Protein 1HXR (pdb70)

CATH classification: 2.170.150.10

Solvent-accessible surface area: 10930 Å² total; per-residue (Å²): 191,48,66,41,124,81,20,83,1,56,64,4,0,16,2,86,131,67,40,11,81,0,0,66,66,40,40,0,76,72,18,70,104,119,10,102,0,27,44,40,112,53,83,110,111,28,62,90,11,88,87,0,0,48,0,58,41,93,95,64,16,90,56,25,12,46,31,91,81,72,76,40,30,48,51,0,4,0,28,58,32,27,29,2,8,0,0,32,6,23,36,117,72,155,64,28,5,16,0,0,20,120,14,9,38,31,144,119,53,49,30,113,87,24,16,2,127,85,5,0,32,2,88,135,66,29,9,30,0,0,37,68,50,53,5,96,70,16,198,106,112,11,92,1,18,34,45,25,139,60,109,70,4,58,84,91,36,84,119,46,29,61,89,13,85,91,0,0,50,0,61,80,52,178,55,18,78,33,28,12,65,10,82,76,44,72,46,22,65,17,0,0,0,45,69,46,83,26,0,0,0,0,30,10,24,77,123,66,79,100,20,15,18,0,0,21,114,12,6,43,44,80

Structure (mmCIF, N/CA/C/O backbone):
data_1HXR
#
_entry.id   1HXR
#
_cell.length_a   40.890
_cell.length_b   49.870
_cell.length_c   50.680
_cell.angle_alpha   90.00
_cell.angle_beta   93.93
_cell.angle_gamma   90.00
#
_symmetry.space_group_name_H-M   'P 1 21 1'
#
loop_
_entity.id
_entity.type
_entity.pdbx_description
1 polymer 'GUANINE NUCLEOTIDE EXCHANGE FACTOR MSS4'
2 non-polymer 'ZINC ION'
3 water water
#
loop_
_atom_site.group_PDB
_atom_site.id
_atom_site.type_symbol
_atom_site.label_atom_id
_atom_site.label_alt_id
_atom_site.label_comp_id
_atom_site.label_asym_id
_atom_site.label_entity_id
_atom_site.label_seq_id
_atom_site.pdbx_PDB_ins_code
_atom_site.Cartn_x
_atom_site.Cartn_y
_atom_site.Cartn_z
_atom_site.occupancy
_atom_site.B_iso_or_equiv
_atom_site.auth_seq_id
_atom_site.auth_comp_id
_atom_site.auth_asym_id
_atom_site.auth_atom_id
_atom_site.pdbx_PDB_model_num
ATOM 1 N N . GLU A 1 1 ? 53.578 14.418 30.579 1.00 34.78 9 GLU A N 1
ATOM 2 C CA . GLU A 1 1 ? 53.772 13.508 29.412 1.00 34.95 9 GLU A CA 1
ATOM 3 C C . GLU A 1 1 ? 52.876 13.924 28.239 1.00 33.37 9 GLU A C 1
ATOM 4 O O . GLU A 1 1 ? 53.123 13.538 27.090 1.00 32.54 9 GLU A O 1
ATOM 10 N N . LEU A 1 2 ? 51.859 14.738 28.540 1.00 30.19 10 LEU A N 1
ATOM 11 C CA . LEU A 1 2 ? 50.902 15.217 27.542 1.00 25.16 10 LEU A CA 1
ATOM 12 C C . LEU A 1 2 ? 51.045 16.698 27.168 1.00 22.58 10 LEU A C 1
ATOM 13 O O . LEU A 1 2 ? 50.738 17.090 26.043 1.00 20.16 10 LEU A O 1
ATOM 18 N N . VAL A 1 3 ? 51.442 17.529 28.125 1.00 20.64 11 VAL A N 1
ATOM 19 C CA . VAL A 1 3 ? 51.596 18.957 27.860 1.00 18.11 11 VAL A CA 1
ATOM 20 C C . VAL A 1 3 ? 53.065 19.320 27.659 1.00 18.51 11 VAL A C 1
ATOM 21 O O . VAL A 1 3 ? 53.920 18.904 28.434 1.00 21.38 11 VAL A O 1
ATOM 25 N N . SER A 1 4 ? 53.360 20.083 26.612 1.00 18.68 12 SER A N 1
ATOM 26 C CA . SER A 1 4 ? 54.737 20.478 26.333 1.00 20.66 12 SER A CA 1
ATOM 27 C C . SER A 1 4 ? 55.168 21.707 27.128 1.00 20.95 12 SER A C 1
ATOM 28 O O . SER A 1 4 ? 54.354 22.364 27.772 1.00 18.52 12 SER A O 1
ATOM 31 N N . ALA A 1 5 ? 56.459 22.017 27.055 1.00 23.62 13 ALA A N 1
ATOM 32 C CA . ALA A 1 5 ? 57.024 23.169 27.746 1.00 24.78 13 ALA A CA 1
ATOM 33 C C . ALA A 1 5 ? 56.323 24.438 27.279 1.00 25.55 13 ALA A C 1
ATOM 34 O O . ALA A 1 5 ? 56.218 25.415 28.022 1.00 25.17 13 ALA A O 1
ATOM 36 N N . GLU A 1 6 ? 55.880 24.421 26.025 1.00 26.93 14 GLU A N 1
ATOM 37 C CA . GLU A 1 6 ? 55.173 25.550 25.431 1.00 26.02 14 GLU A CA 1
ATOM 38 C C . GLU A 1 6 ? 53.670 25.452 25.708 1.00 25.39 14 GLU A C 1
ATOM 39 O O . GLU A 1 6 ? 52.900 26.319 25.297 1.00 26.93 14 GLU A O 1
ATOM 41 N N . GLY A 1 7 ? 53.259 24.387 26.392 1.00 23.44 15 GLY A N 1
ATOM 42 C CA . GLY A 1 7 ? 51.857 24.211 26.725 1.00 21.78 15 GLY A CA 1
ATOM 43 C C . GLY A 1 7 ? 50.980 23.604 25.645 1.00 20.48 15 GLY A C 1
ATOM 44 O O . GLY A 1 7 ? 49.756 23.711 25.718 1.00 20.95 15 GLY A O 1
ATOM 45 N N . ARG A 1 8 ? 51.594 22.960 24.656 1.00 18.79 16 ARG A N 1
ATOM 46 C CA . ARG A 1 8 ? 50.857 22.327 23.562 1.00 18.95 16 ARG A CA 1
ATOM 47 C C . ARG A 1 8 ? 50.682 20.833 23.823 1.00 17.22 16 ARG A C 1
ATOM 48 O O . ARG A 1 8 ? 51.274 20.275 24.748 1.00 15.70 16 ARG A O 1
ATOM 56 N N . ASN A 1 9 ? 49.890 20.178 22.980 1.00 15.84 17 ASN A N 1
ATOM 57 C CA . ASN A 1 9 ? 49.675 18.745 23.123 1.00 14.31 17 ASN A CA 1
ATOM 58 C C . ASN A 1 9 ? 50.864 18.006 22.515 1.00 15.41 17 ASN A C 1
ATOM 59 O O . ASN A 1 9 ? 51.180 18.179 21.339 1.00 16.81 17 ASN A O 1
ATOM 64 N N . ARG A 1 10 ? 51.586 17.269 23.353 1.00 15.74 18 ARG A N 1
ATOM 65 C CA . ARG A 1 10 ? 52.758 16.513 22.913 1.00 16.66 18 ARG A CA 1
ATOM 66 C C . ARG A 1 10 ? 52.378 15.295 22.069 1.00 16.39 18 ARG A C 1
ATOM 67 O O . ARG A 1 10 ? 53.151 14.849 21.218 1.00 18.02 18 ARG A O 1
ATOM 69 N N . LYS A 1 11 ? 51.176 14.776 22.295 1.00 14.72 19 LYS A N 1
ATOM 70 C CA . LYS A 1 11 ? 50.708 13.597 21.580 1.00 15.03 19 LYS A CA 1
ATOM 71 C C . LYS A 1 11 ? 49.476 13.899 20.738 1.00 13.91 19 LYS A C 1
ATOM 72 O O . LYS A 1 11 ? 48.851 14.954 20.885 1.00 11.67 19 LYS A O 1
ATOM 78 N N . ALA A 1 12 ? 49.171 12.992 19.812 1.00 14.97 20 ALA A N 1
ATOM 79 C CA . ALA A 1 12 ? 47.993 13.132 18.963 1.00 12.93 20 ALA A CA 1
ATOM 80 C C . ALA A 1 12 ? 46.778 12.853 19.836 1.00 11.35 20 ALA A C 1
ATOM 81 O O . ALA A 1 12 ? 46.875 12.128 20.829 1.00 12.49 20 ALA A O 1
ATOM 83 N N . VAL A 1 13 ? 45.662 13.492 19.510 1.00 8.88 21 VAL A N 1
ATOM 84 C CA . VAL A 1 13 ? 44.419 13.318 20.251 1.00 10.13 21 VAL A CA 1
ATOM 85 C C . VAL A 1 13 ? 43.473 12.490 19.389 1.00 9.72 21 VAL A C 1
ATOM 86 O O . VAL A 1 13 ? 43.290 12.772 18.204 1.00 10.90 21 VAL A O 1
ATOM 90 N N . LEU A 1 14 ? 42.913 11.442 19.976 1.00 10.26 22 LEU A N 1
ATOM 91 C CA . LEU A 1 14 ? 42.011 10.567 19.248 1.00 14.17 22 LEU A CA 1
ATOM 92 C C . LEU A 1 14 ? 40.793 10.110 20.036 1.00 13.96 22 LEU A C 1
ATOM 93 O O . LEU A 1 14 ? 40.742 10.215 21.265 1.00 14.44 22 LEU A O 1
ATOM 98 N N . CYS A 1 15 ? 39.781 9.661 19.302 1.00 10.92 23 CYS A N 1
ATOM 99 C CA . CYS A 1 15 ? 38.555 9.175 19.906 1.00 10.38 23 CYS A CA 1
ATOM 100 C C . CYS A 1 15 ? 38.868 7.890 20.667 1.00 11.02 23 CYS A C 1
ATOM 101 O O . CYS A 1 15 ? 39.525 6.987 20.139 1.00 10.36 23 CYS A O 1
ATOM 104 N N . GLN A 1 16 ? 38.434 7.818 21.922 1.00 13.12 24 GLN A N 1
ATOM 105 C CA . GLN A 1 16 ? 38.708 6.627 22.712 1.00 13.68 24 GLN A CA 1
ATOM 106 C C . GLN A 1 16 ? 37.847 5.431 22.349 1.00 12.94 24 GLN A C 1
ATOM 107 O O . GLN A 1 16 ? 38.215 4.294 22.634 1.00 11.71 24 GLN A O 1
ATOM 113 N N . ARG A 1 17 ? 36.763 5.683 21.620 1.00 13.85 25 ARG A N 1
ATOM 114 C CA . ARG A 1 17 ? 35.846 4.621 21.211 1.00 13.37 25 ARG A CA 1
ATOM 115 C C . ARG A 1 17 ? 36.229 3.941 19.904 1.00 13.46 25 ARG A C 1
ATOM 116 O O . ARG A 1 17 ? 36.099 2.726 19.783 1.00 15.70 25 ARG A O 1
ATOM 124 N N . CYS A 1 18 ? 36.698 4.717 18.929 1.00 12.15 26 CYS A N 1
ATOM 125 C CA . CYS A 1 18 ? 37.063 4.149 17.634 1.00 12.62 26 CYS A CA 1
ATOM 126 C C . CYS A 1 18 ? 38.470 4.486 17.146 1.00 12.13 26 CYS A C 1
ATOM 127 O O . CYS A 1 18 ? 38.909 3.947 16.132 1.00 12.43 26 CYS A O 1
ATOM 130 N N . GLY A 1 19 ? 39.163 5.394 17.834 1.00 11.92 27 GLY A N 1
ATOM 131 C CA . GLY A 1 19 ? 40.513 5.750 17.423 1.00 10.11 27 GLY A CA 1
ATOM 132 C C . GLY A 1 19 ? 40.626 6.847 16.374 1.00 11.38 27 GLY A C 1
ATOM 133 O O . GLY A 1 19 ? 41.710 7.088 15.850 1.00 11.72 27 GLY A O 1
ATOM 134 N N . SER A 1 20 ? 39.502 7.469 16.022 1.00 12.62 28 SER A N 1
ATOM 135 C CA . SER A 1 20 ? 39.483 8.562 15.043 1.00 13.43 28 SER A CA 1
ATOM 136 C C . SER A 1 20 ? 40.468 9.659 15.476 1.00 13.30 28 SER A C 1
ATOM 137 O O . SER A 1 20 ? 40.435 10.104 16.625 1.00 13.36 28 SER A O 1
ATOM 140 N N . ARG A 1 21 ? 41.311 10.110 14.547 1.00 11.65 29 ARG A N 1
ATOM 141 C CA . ARG A 1 21 ? 42.305 11.149 14.825 1.00 12.72 29 ARG A CA 1
ATOM 142 C C . ARG A 1 21 ? 41.657 12.526 14.907 1.00 13.18 29 ARG A C 1
ATOM 143 O O . ARG A 1 21 ? 41.267 13.098 13.893 1.00 14.30 29 ARG A O 1
ATOM 151 N N . VAL A 1 22 ? 41.572 13.068 16.120 1.00 12.54 30 VAL A N 1
ATOM 152 C CA . VAL A 1 22 ? 40.955 14.375 16.330 1.00 12.48 30 VAL A CA 1
ATOM 153 C C . VAL A 1 22 ? 41.919 15.546 16.155 1.00 12.96 30 VAL A C 1
ATOM 154 O O . VAL A 1 22 ? 41.582 16.535 15.501 1.00 13.15 30 VAL A O 1
ATOM 158 N N . LEU A 1 23 ? 43.123 15.418 16.707 1.00 12.60 31 LEU A N 1
ATOM 159 C CA . LEU A 1 23 ? 44.119 16.477 16.625 1.00 12.60 31 LEU A CA 1
ATOM 160 C C . LEU A 1 23 ? 45.518 15.913 16.468 1.00 14.10 31 LEU A C 1
ATOM 161 O O . LEU A 1 23 ? 45.848 14.866 17.026 1.00 13.49 31 LEU A O 1
ATOM 166 N N . GLN A 1 24 ? 46.340 16.618 15.702 1.00 14.23 32 GLN A N 1
ATOM 167 C CA . GLN A 1 24 ? 47.720 16.220 15.492 1.00 14.63 32 GLN A CA 1
ATOM 168 C C . GLN A 1 24 ? 48.520 16.839 16.636 1.00 14.82 32 GLN A C 1
ATOM 169 O O . GLN A 1 24 ? 48.075 17.800 17.260 1.00 14.39 32 GLN A O 1
ATOM 175 N N . PRO A 1 25 ? 49.681 16.256 16.970 1.00 13.95 33 PRO A N 1
ATOM 176 C CA . PRO A 1 25 ? 50.452 16.850 18.064 1.00 16.13 33 PRO A CA 1
ATOM 177 C C . PRO A 1 25 ? 50.896 18.289 17.790 1.00 16.89 33 PRO A C 1
ATOM 178 O O . PRO A 1 25 ? 51.098 18.686 16.639 1.00 17.29 33 PRO A O 1
ATOM 182 N N . GLY A 1 26 ? 50.933 19.089 18.853 1.00 17.28 34 GLY A N 1
ATOM 183 C CA . GLY A 1 26 ? 51.357 20.477 18.756 1.00 16.66 34 GLY A CA 1
ATOM 184 C C . GLY A 1 26 ? 50.388 21.451 18.117 1.00 15.87 34 GLY A C 1
ATOM 185 O O . GLY A 1 26 ? 50.764 22.583 17.821 1.00 17.80 34 GLY A O 1
ATOM 186 N N . THR A 1 27 ? 49.134 21.047 17.952 1.00 14.87 35 THR A N 1
ATOM 187 C CA . THR A 1 27 ? 48.136 21.913 17.329 1.00 16.22 35 THR A CA 1
ATOM 188 C C . THR A 1 27 ? 47.173 22.586 18.309 1.00 17.07 35 THR A C 1
ATOM 189 O O . THR A 1 27 ? 46.385 23.445 17.912 1.00 17.37 35 THR A O 1
ATOM 193 N N . ALA A 1 28 ? 47.240 22.203 19.583 1.00 15.89 36 ALA A N 1
ATOM 194 C CA . ALA A 1 28 ? 46.351 22.759 20.597 1.00 13.03 36 ALA A CA 1
ATOM 195 C C . ALA A 1 28 ? 47.102 23.231 21.839 1.00 13.08 36 ALA A C 1
ATOM 196 O O . ALA A 1 28 ? 48.278 22.933 22.011 1.00 13.48 36 ALA A O 1
ATOM 198 N N . LEU A 1 29 ? 46.404 23.971 22.694 1.00 14.31 37 LEU A N 1
ATOM 199 C CA . LEU A 1 29 ? 46.964 24.500 23.938 1.00 15.09 37 LEU A CA 1
ATOM 200 C C . LEU A 1 29 ? 46.224 23.914 25.137 1.00 16.51 37 LEU A C 1
ATOM 201 O O . LEU A 1 29 ? 45.006 23.741 25.091 1.00 17.41 37 LEU A O 1
ATOM 206 N N . PHE A 1 30 ? 46.953 23.605 26.208 1.00 17.95 38 PHE A N 1
ATOM 207 C CA . PHE A 1 30 ? 46.311 23.062 27.400 1.00 16.85 38 PHE A CA 1
ATOM 208 C C . PHE A 1 30 ? 45.518 24.172 28.084 1.00 16.23 38 PHE A C 1
ATOM 209 O O . PHE A 1 30 ? 45.976 25.313 28.155 1.00 18.06 38 PHE A O 1
ATOM 217 N N . SER A 1 31 ? 44.324 23.835 28.568 1.00 14.82 39 SER A N 1
ATOM 218 C CA . SER A 1 31 ? 43.443 24.791 29.232 1.00 12.51 39 SER A CA 1
ATOM 219 C C . SER A 1 31 ? 42.790 24.140 30.452 1.00 14.04 39 SER A C 1
ATOM 220 O O . SER A 1 31 ? 42.337 22.997 30.382 1.00 14.61 39 SER A O 1
ATOM 223 N N . ARG A 1 32 ? 42.721 24.878 31.561 1.00 14.92 40 ARG A N 1
ATOM 224 C CA . ARG A 1 32 ? 42.127 24.367 32.801 1.00 16.40 40 ARG A CA 1
ATOM 225 C C . ARG A 1 32 ? 40.729 24.932 33.088 1.00 15.56 40 ARG A C 1
ATOM 226 O O . ARG A 1 32 ? 40.212 24.802 34.201 1.00 13.61 40 ARG A O 1
ATOM 228 N N . ARG A 1 33 ? 40.093 25.495 32.061 1.00 14.90 41 ARG A N 1
ATOM 229 C CA . ARG A 1 33 ? 38.760 26.085 32.196 1.00 13.42 41 ARG A CA 1
ATOM 230 C C . ARG A 1 33 ? 37.681 25.068 32.564 1.00 13.75 41 ARG A C 1
ATOM 231 O O . ARG A 1 33 ? 37.676 23.948 32.063 1.00 14.60 41 ARG A O 1
ATOM 239 N N . GLN A 1 34 ? 36.783 25.456 33.464 1.00 13.53 42 GLN A N 1
ATOM 240 C CA . GLN A 1 34 ? 35.698 24.575 33.880 1.00 15.42 42 GLN A CA 1
ATOM 241 C C . GLN A 1 34 ? 34.572 24.562 32.857 1.00 15.38 42 GLN A C 1
ATOM 242 O O . GLN A 1 34 ? 33.986 25.609 32.559 1.00 15.28 42 GLN A O 1
ATOM 248 N N . LEU A 1 35 ? 34.225 23.368 32.380 1.00 16.13 43 LEU A N 1
ATOM 249 C CA . LEU A 1 35 ? 33.148 23.209 31.400 1.00 15.28 43 LEU A CA 1
ATOM 250 C C . LEU A 1 35 ? 32.342 21.952 31.694 1.00 13.39 43 LEU A C 1
ATOM 251 O O . LEU A 1 35 ? 32.909 20.887 31.937 1.00 13.88 43 LEU A O 1
ATOM 256 N N . PHE A 1 36 ? 31.020 22.080 31.711 1.00 13.30 44 PHE A N 1
ATOM 257 C CA . PHE A 1 36 ? 30.187 20.919 31.957 1.00 13.15 44 PHE A CA 1
ATOM 258 C C . PHE A 1 36 ? 29.915 20.172 30.653 1.00 15.04 44 PHE A C 1
ATOM 259 O O . PHE A 1 36 ? 29.468 20.765 29.664 1.00 15.73 44 PHE A O 1
ATOM 267 N N . LEU A 1 37 ? 30.195 18.873 30.648 1.00 13.09 45 LEU A N 1
ATOM 268 C CA . LEU A 1 37 ? 29.958 18.061 29.465 1.00 14.20 45 LEU A CA 1
ATOM 269 C C . LEU A 1 37 ? 29.045 16.879 29.773 1.00 13.91 45 LEU A C 1
ATOM 270 O O . LEU A 1 37 ? 29.353 16.056 30.643 1.00 13.62 45 LEU A O 1
ATOM 275 N N . PRO A 1 38 ? 27.883 16.809 29.102 1.00 12.68 46 PRO A N 1
ATOM 276 C CA . PRO A 1 38 ? 26.957 15.697 29.332 1.00 12.85 46 PRO A CA 1
ATOM 277 C C . PRO A 1 38 ? 27.725 14.388 29.150 1.00 12.81 46 PRO A C 1
ATOM 278 O O . PRO A 1 38 ? 28.724 14.344 28.426 1.00 12.15 46 PRO A O 1
ATOM 282 N N . SER A 1 39 ? 27.295 13.341 29.847 1.00 15.92 47 SER A N 1
ATOM 283 C CA . SER A 1 39 ? 27.969 12.051 29.762 1.00 15.87 47 SER A CA 1
ATOM 284 C C . SER A 1 39 ? 28.018 11.557 28.320 1.00 16.31 47 SER A C 1
ATOM 285 O O . SER A 1 39 ? 27.146 11.886 27.516 1.00 16.24 47 SER A O 1
ATOM 288 N N . MET A 1 40 ? 29.089 10.842 27.986 1.00 16.32 48 MET A N 1
ATOM 289 C CA . MET A 1 40 ? 29.291 10.299 26.643 1.00 17.13 48 MET A CA 1
ATOM 290 C C . MET A 1 40 ? 28.085 9.501 26.178 1.00 16.96 48 MET A C 1
ATOM 291 O O . MET A 1 40 ? 27.576 8.653 26.911 1.00 16.08 48 MET A O 1
ATOM 296 N N . ARG A 1 41 ? 27.654 9.753 24.946 1.00 18.79 49 ARG A N 1
ATOM 297 C CA . ARG A 1 41 ? 26.494 9.073 24.381 1.00 20.46 49 ARG A CA 1
ATOM 298 C C . ARG A 1 41 ? 26.516 9.154 22.861 1.00 22.69 49 ARG A C 1
ATOM 299 O O . ARG A 1 41 ? 27.406 9.774 22.277 1.00 21.26 49 ARG A O 1
ATOM 307 N N . LYS A 1 42 ? 25.576 8.459 22.225 1.00 28.25 50 LYS A N 1
ATOM 308 C CA . LYS A 1 42 ? 25.460 8.471 20.766 1.00 33.75 50 LYS A CA 1
ATOM 309 C C . LYS A 1 42 ? 24.997 9.875 20.376 1.00 35.87 50 LYS A C 1
ATOM 310 O O . LYS A 1 42 ? 24.461 10.603 21.215 1.00 36.25 50 LYS A O 1
ATOM 312 N N . LYS A 1 43 ? 25.178 10.258 19.116 1.00 40.05 51 LYS A N 1
ATOM 313 C CA . LYS A 1 43 ? 24.781 11.602 18.714 1.00 43.07 51 LYS A CA 1
ATOM 314 C C . LYS A 1 43 ? 23.335 11.965 19.084 1.00 45.22 51 LYS A C 1
ATOM 315 O O . LYS A 1 43 ? 23.126 12.751 20.010 1.00 47.57 51 LYS A O 1
ATOM 321 N N . PRO A 1 44 ? 22.324 11.343 18.443 1.00 45.83 52 PRO A N 1
ATOM 322 C CA . PRO A 1 44 ? 20.968 11.741 18.852 1.00 46.00 52 PRO A CA 1
ATOM 323 C C . PRO A 1 44 ? 20.664 11.290 20.279 1.00 46.74 52 PRO A C 1
ATOM 324 O O . PRO A 1 44 ? 20.803 10.110 20.612 1.00 47.82 52 PRO A O 1
ATOM 328 N N . ASP A 1 53 ? 22.818 14.493 33.093 1.00 24.46 61 ASP A N 1
ATOM 329 C CA . ASP A 1 53 ? 23.960 13.696 33.521 1.00 25.24 61 ASP A CA 1
ATOM 330 C C . ASP A 1 53 ? 25.226 14.104 32.773 1.00 24.69 61 ASP A C 1
ATOM 331 O O . ASP A 1 53 ? 25.230 14.200 31.540 1.00 25.01 61 ASP A O 1
ATOM 333 N N . GLY A 1 54 ? 26.298 14.341 33.524 1.00 24.37 62 GLY A N 1
ATOM 334 C CA . GLY A 1 54 ? 27.553 14.739 32.916 1.00 23.89 62 GLY A CA 1
ATOM 335 C C . GLY A 1 54 ? 28.643 15.055 33.921 1.00 23.23 62 GLY A C 1
ATOM 336 O O . GLY A 1 54 ? 28.548 14.702 35.101 1.00 23.84 62 GLY A O 1
ATOM 337 N N . ASP A 1 55 ? 29.659 15.777 33.465 1.00 21.17 63 ASP A N 1
ATOM 338 C CA . ASP A 1 55 ? 30.783 16.114 34.320 1.00 20.82 63 ASP A CA 1
ATOM 339 C C . ASP A 1 55 ? 31.300 17.521 34.094 1.00 19.33 63 ASP A C 1
ATOM 340 O O . ASP A 1 55 ? 31.199 18.055 32.994 1.00 18.94 63 ASP A O 1
ATOM 345 N N . VAL A 1 56 ? 31.788 18.146 35.162 1.00 18.74 64 VAL A N 1
ATOM 346 C CA . VAL A 1 56 ? 32.382 19.474 35.042 1.00 16.91 64 VAL A CA 1
ATOM 347 C C . VAL A 1 56 ? 33.860 19.157 34.904 1.00 17.05 64 VAL A C 1
ATOM 348 O O . VAL A 1 56 ? 34.489 18.656 35.842 1.00 17.69 64 VAL A O 1
ATOM 352 N N . LEU A 1 57 ? 34.390 19.325 33.699 1.00 14.88 65 LEU A N 1
ATOM 353 C CA . LEU A 1 57 ? 35.794 19.022 33.448 1.00 14.03 65 LEU A CA 1
ATOM 354 C C . LEU A 1 57 ? 36.683 20.260 33.448 1.00 13.49 65 LEU A C 1
ATOM 355 O O . LEU A 1 57 ? 36.243 21.358 33.100 1.00 15.13 65 LEU A O 1
ATOM 360 N N . GLU A 1 58 ? 37.930 20.072 33.868 1.00 14.49 66 GLU A N 1
ATOM 361 C CA . GLU A 1 58 ? 38.886 21.166 33.984 1.00 15.87 66 GLU A CA 1
ATOM 362 C C . GLU A 1 58 ? 40.221 20.916 33.319 1.00 14.77 66 GLU A C 1
ATOM 363 O O . GLU A 1 58 ? 41.245 21.428 33.767 1.00 13.12 66 GLU A O 1
ATOM 369 N N . GLU A 1 59 ? 40.220 20.091 32.281 1.00 13.81 67 GLU A N 1
ATOM 370 C CA . GLU A 1 59 ? 41.429 19.790 31.529 1.00 14.26 67 GLU A CA 1
ATOM 371 C C . GLU A 1 59 ? 40.990 19.650 30.085 1.00 13.40 67 GLU A C 1
ATOM 372 O O . GLU A 1 59 ? 40.247 18.724 29.744 1.00 11.15 67 GLU A O 1
ATOM 378 N N . HIS A 1 60 ? 41.439 20.587 29.252 1.00 13.59 68 HIS A N 1
ATOM 379 C CA . HIS A 1 60 ? 41.060 20.614 27.844 1.00 12.72 68 HIS A CA 1
ATOM 380 C C . HIS A 1 60 ? 42.174 21.028 26.896 1.00 12.35 68 HIS A C 1
ATOM 381 O O . HIS A 1 60 ? 43.205 21.565 27.300 1.00 12.62 68 HIS A O 1
ATOM 388 N N . TRP A 1 61 ? 41.949 20.731 25.621 1.00 10.41 69 TRP A N 1
ATOM 389 C CA . TRP A 1 61 ? 42.849 21.119 24.546 1.00 10.68 69 TRP A CA 1
ATOM 390 C C . TRP A 1 61 ? 42.089 22.260 23.884 1.00 10.17 69 TRP A C 1
ATOM 391 O O . TRP A 1 61 ? 40.907 22.118 23.558 1.00 9.96 69 TRP A O 1
ATOM 402 N N . LEU A 1 62 ? 42.710 23.433 23.877 1.00 10.67 70 LEU A N 1
ATOM 403 C CA . LEU A 1 62 ? 42.117 24.630 23.293 1.00 12.52 70 LEU A CA 1
ATOM 404 C C . LEU A 1 62 ? 42.561 24.733 21.839 1.00 13.13 70 LEU A C 1
ATOM 405 O O . LEU A 1 62 ? 43.758 24.807 21.549 1.00 13.05 70 LEU A O 1
ATOM 410 N N . VAL A 1 63 ? 41.584 24.760 20.938 1.00 13.57 71 VAL A N 1
ATOM 411 C CA . VAL A 1 63 ? 41.832 24.848 19.501 1.00 15.87 71 VAL A CA 1
ATOM 412 C C . VAL A 1 63 ? 41.307 26.190 18.986 1.00 14.51 71 VAL A C 1
ATOM 413 O O . VAL A 1 63 ? 40.206 26.606 19.341 1.00 15.77 71 VAL A O 1
ATOM 417 N N . ASN A 1 64 ? 42.085 26.839 18.125 1.00 15.89 72 ASN A N 1
ATOM 418 C CA . ASN A 1 64 ? 41.736 28.151 17.577 1.00 18.89 72 ASN A CA 1
ATOM 419 C C . ASN A 1 64 ? 40.688 28.168 16.464 1.00 19.11 72 ASN A C 1
ATOM 420 O O . ASN A 1 64 ? 39.898 29.108 16.368 1.00 18.77 72 ASN A O 1
ATOM 422 N N . ASP A 1 65 ? 40.714 27.159 15.599 1.00 19.20 73 ASP A N 1
ATOM 423 C CA . ASP A 1 65 ? 39.772 27.078 14.485 1.00 20.10 73 ASP A CA 1
ATOM 424 C C . ASP A 1 65 ? 39.387 25.630 14.232 1.00 21.44 73 ASP A C 1
ATOM 425 O O . ASP A 1 65 ? 40.206 24.728 14.434 1.00 21.42 73 ASP A O 1
ATOM 427 N N . MET A 1 66 ? 38.166 25.403 13.752 1.00 21.77 74 MET A N 1
ATOM 428 C CA . MET A 1 66 ? 37.736 24.035 13.491 1.00 24.02 74 MET A CA 1
ATOM 429 C C . MET A 1 66 ? 38.496 23.390 12.342 1.00 22.17 74 MET A C 1
ATOM 430 O O . MET A 1 66 ? 38.537 22.166 12.235 1.00 20.64 74 MET A O 1
ATOM 435 N N . PHE A 1 67 ? 39.154 24.220 11.532 1.00 22.36 75 PHE A N 1
ATOM 436 C CA . PHE A 1 67 ? 39.955 23.754 10.398 1.00 21.96 75 PHE A CA 1
ATOM 437 C C . PHE A 1 67 ? 41.214 23.050 10.909 1.00 20.54 75 PHE A C 1
ATOM 438 O O . PHE A 1 67 ? 41.812 22.236 10.211 1.00 23.48 75 PHE A O 1
ATOM 440 N N . ILE A 1 68 ? 41.633 23.397 12.121 1.00 18.95 76 ILE A N 1
ATOM 441 C CA . ILE A 1 68 ? 42.809 22.788 12.726 1.00 17.75 76 ILE A CA 1
ATOM 442 C C . ILE A 1 68 ? 42.539 21.318 13.069 1.00 15.17 76 ILE A C 1
ATOM 443 O O . ILE A 1 68 ? 43.451 20.492 13.059 1.00 17.96 76 ILE A O 1
ATOM 448 N N . PHE A 1 69 ? 41.278 20.989 13.329 1.00 14.08 77 PHE A N 1
ATOM 449 C CA . PHE A 1 69 ? 40.909 19.614 13.648 1.00 14.95 77 PHE A CA 1
ATOM 450 C C . PHE A 1 69 ? 41.187 18.676 12.487 1.00 16.43 77 PHE A C 1
ATOM 451 O O . PHE A 1 69 ? 41.003 19.030 11.323 1.00 16.75 77 PHE A O 1
ATOM 459 N N . GLU A 1 70 ? 41.618 17.468 12.818 1.00 17.38 78 GLU A N 1
ATOM 460 C CA . GLU A 1 70 ? 41.899 16.455 11.816 1.00 16.93 78 GLU A CA 1
ATOM 461 C C . GLU A 1 70 ? 40.557 15.827 11.436 1.00 16.30 78 GLU A C 1
ATOM 462 O O . GLU A 1 70 ? 40.219 15.734 10.253 1.00 17.66 78 GLU A O 1
ATOM 468 N N . ASN A 1 71 ? 39.789 15.441 12.455 1.00 13.11 79 ASN A N 1
ATOM 469 C CA . ASN A 1 71 ? 38.465 14.841 12.295 1.00 13.79 79 ASN A CA 1
ATOM 470 C C . ASN A 1 71 ? 37.663 15.259 13.513 1.00 14.47 79 ASN A C 1
ATOM 471 O O . ASN A 1 71 ? 38.113 15.071 14.641 1.00 15.19 79 ASN A O 1
ATOM 476 N N . VAL A 1 72 ? 36.479 15.819 13.290 1.00 14.85 80 VAL A N 1
ATOM 477 C CA . VAL A 1 72 ? 35.618 16.235 14.392 1.00 14.06 80 VAL A CA 1
ATOM 478 C C . VAL A 1 72 ? 34.220 16.573 13.893 1.00 13.27 80 VAL A C 1
ATOM 479 O O . VAL A 1 72 ? 34.051 17.091 12.790 1.00 12.14 80 VAL A O 1
ATOM 483 N N . GLY A 1 73 ? 33.223 16.240 14.706 1.00 10.96 81 GLY A N 1
ATOM 484 C CA . GLY A 1 73 ? 31.844 16.523 14.363 1.00 11.38 81 GLY A CA 1
ATOM 485 C C . GLY A 1 73 ? 31.276 17.517 15.355 1.00 13.33 81 GLY A C 1
ATOM 486 O O . GLY A 1 73 ? 31.841 17.706 16.438 1.00 13.75 81 GLY A O 1
ATOM 487 N N . PHE A 1 74 ? 30.163 18.147 14.993 1.00 12.48 82 PHE A N 1
ATOM 488 C CA . PHE A 1 74 ? 29.507 19.135 15.850 1.00 13.44 82 PHE A CA 1
ATOM 489 C C . PHE A 1 74 ? 28.024 18.801 15.946 1.00 15.14 82 PHE A C 1
ATOM 490 O O . PHE A 1 74 ? 27.437 18.284 14.998 1.00 15.98 82 PHE A O 1
ATOM 49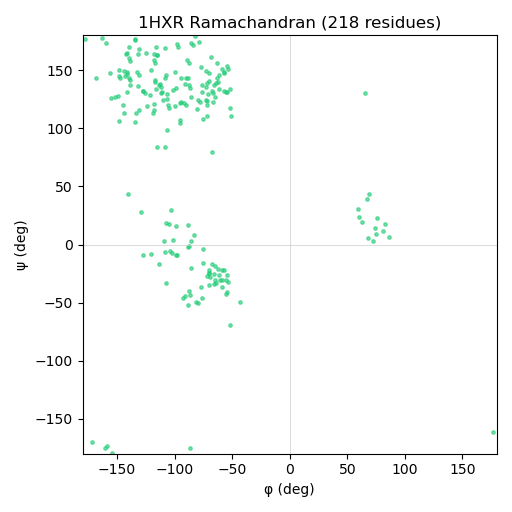8 N N . THR A 1 75 ? 27.427 19.059 17.102 1.00 16.38 83 THR A N 1
ATOM 499 C CA . THR A 1 75 ? 26.009 18.784 17.280 1.00 20.89 83 THR A CA 1
ATOM 500 C C . THR A 1 75 ? 25.206 19.976 16.795 1.00 24.92 83 THR A C 1
ATOM 501 O O . THR A 1 75 ? 25.770 20.999 16.399 1.00 23.48 83 THR A O 1
ATOM 505 N N . LYS A 1 76 ? 23.888 19.812 16.771 1.00 31.57 84 LYS A N 1
ATOM 506 C CA . LYS A 1 76 ? 22.998 20.883 16.365 1.00 35.85 84 LYS A CA 1
ATOM 507 C C . LYS A 1 76 ? 23.133 22.003 17.390 1.00 38.85 84 LYS A C 1
ATOM 508 O O . LYS A 1 76 ? 23.053 21.775 18.599 1.00 40.45 84 LYS A O 1
ATOM 510 N N . ASP A 1 77 ? 23.411 23.197 16.879 1.00 40.83 85 ASP A N 1
ATOM 511 C CA . ASP A 1 77 ? 23.577 24.411 17.665 1.00 41.37 85 ASP A CA 1
ATOM 512 C C . ASP A 1 77 ? 22.408 24.657 18.634 1.00 41.13 85 ASP A C 1
ATOM 513 O O . ASP A 1 77 ? 21.303 24.986 18.207 1.00 40.37 85 ASP A O 1
ATOM 518 N N . VAL A 1 78 ? 22.669 24.521 19.935 1.00 40.95 86 VAL A N 1
ATOM 519 C CA . VAL A 1 78 ? 21.639 24.733 20.959 1.00 40.00 86 VAL A CA 1
ATOM 520 C C . VAL A 1 78 ? 22.089 25.646 22.104 1.00 39.06 86 VAL A C 1
ATOM 521 O O . VAL A 1 78 ? 22.998 25.305 22.866 1.00 39.60 86 VAL A O 1
ATOM 523 N N . GLY A 1 79 ? 21.432 26.798 22.221 1.00 37.22 87 GLY A N 1
ATOM 524 C CA . GLY A 1 79 ? 21.756 27.753 23.268 1.00 35.93 87 GLY A CA 1
ATOM 525 C C . GLY A 1 79 ? 23.125 28.376 23.095 1.00 35.68 87 GLY A C 1
ATOM 526 O O . GLY A 1 79 ? 23.839 28.615 24.075 1.00 36.82 87 GLY A O 1
ATOM 527 N N . ASN A 1 80 ? 23.472 28.662 21.843 1.00 32.78 88 ASN A N 1
ATOM 528 C CA . ASN A 1 80 ? 24.757 29.254 21.489 1.00 30.12 88 ASN A CA 1
ATOM 529 C C . ASN A 1 80 ? 25.897 28.269 21.731 1.00 26.78 88 ASN A C 1
ATOM 530 O O . ASN A 1 80 ? 27.067 28.616 21.576 1.00 26.34 88 ASN A O 1
ATOM 532 N N . VAL A 1 81 ? 25.548 27.036 22.088 1.00 23.17 89 VAL A N 1
ATOM 533 C CA . VAL A 1 81 ? 26.546 26.006 22.337 1.00 19.78 89 VAL A CA 1
ATOM 534 C C . VAL A 1 81 ? 26.441 24.836 21.370 1.00 18.98 89 VAL A C 1
ATOM 535 O O . VAL A 1 81 ? 25.347 24.447 20.954 1.00 17.86 89 VAL A O 1
ATOM 539 N N . LYS A 1 82 ? 27.605 24.355 20.945 1.00 16.51 90 LYS A N 1
ATOM 540 C CA . LYS A 1 82 ? 27.718 23.201 20.064 1.00 15.42 90 LYS A CA 1
ATOM 541 C C . LYS A 1 82 ? 28.678 22.248 20.749 1.00 13.91 90 LYS A C 1
ATOM 542 O O . LYS A 1 82 ? 29.729 22.671 21.235 1.00 12.48 90 LYS A O 1
ATOM 548 N N . PHE A 1 83 ? 28.301 20.978 20.829 1.00 10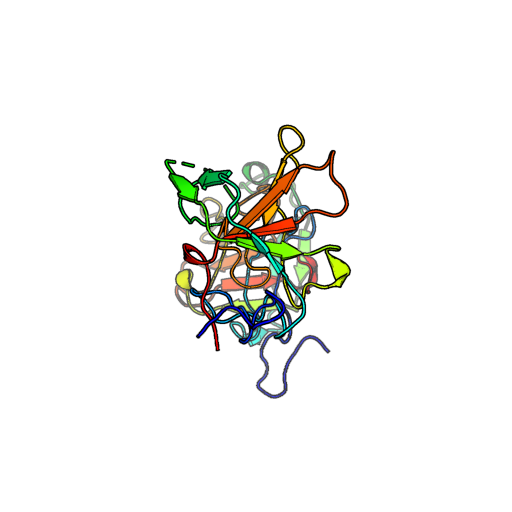.75 91 PHE A N 1
ATOM 549 C CA . PHE A 1 83 ? 29.174 19.980 21.414 1.00 10.10 91 PHE A CA 1
ATOM 550 C C . PHE A 1 83 ? 29.957 19.328 20.293 1.00 11.12 91 PHE A C 1
ATOM 551 O O . PHE A 1 83 ? 29.474 19.241 19.158 1.00 10.61 91 PHE A O 1
ATOM 559 N N . LEU A 1 84 ? 31.218 19.018 20.576 1.00 10.61 92 LEU A N 1
ATOM 560 C CA . LEU A 1 84 ? 32.081 18.350 19.612 1.00 10.60 92 LEU A CA 1
ATOM 561 C C . LEU A 1 84 ? 31.890 16.860 19.850 1.00 11.57 92 LEU A C 1
ATOM 562 O O . LEU A 1 84 ? 31.684 16.423 20.985 1.00 12.41 92 LEU A O 1
ATOM 567 N N . VAL A 1 85 ? 31.911 16.084 18.777 1.00 9.63 93 VAL A N 1
ATOM 568 C CA . VAL A 1 85 ? 31.733 14.647 18.877 1.00 9.00 93 VAL A CA 1
ATOM 569 C C . VAL A 1 85 ? 32.711 13.988 17.918 1.00 9.87 93 VAL A C 1
ATOM 570 O O . VAL A 1 85 ? 33.404 14.675 17.156 1.00 10.43 93 VAL A O 1
ATOM 574 N N . CYS A 1 86 ? 32.854 12.670 18.011 1.00 8.61 94 CYS A N 1
ATOM 575 C CA . CYS A 1 86 ? 33.750 11.998 17.080 1.00 10.21 94 CYS A CA 1
ATOM 576 C C . CYS A 1 86 ? 33.069 12.032 15.709 1.00 10.10 94 CYS A C 1
ATOM 577 O O . CYS A 1 86 ? 31.876 11.736 15.592 1.00 9.15 94 CYS A O 1
ATOM 580 N N . ALA A 1 87 ? 33.808 12.472 14.699 1.00 10.31 95 ALA A N 1
ATOM 581 C CA . ALA A 1 87 ? 33.276 12.558 13.340 1.00 14.23 95 ALA A CA 1
ATOM 582 C C . ALA A 1 87 ? 32.931 11.184 12.778 1.00 14.43 95 ALA A C 1
ATOM 583 O O . ALA A 1 87 ? 31.981 11.037 12.004 1.00 14.38 95 ALA A O 1
ATOM 585 N N . ASP A 1 88 ? 33.671 10.171 13.216 1.00 15.20 96 ASP A N 1
ATOM 586 C CA . ASP A 1 88 ? 33.483 8.817 12.712 1.00 15.99 96 ASP A CA 1
ATOM 587 C C . ASP A 1 88 ? 32.467 7.915 13.398 1.00 15.33 96 ASP A C 1
ATOM 588 O O . ASP A 1 88 ? 31.625 7.322 12.726 1.00 15.66 96 ASP A O 1
ATOM 593 N N . CYS A 1 89 ? 32.553 7.779 14.717 1.00 11.83 97 CYS A N 1
ATOM 594 C CA . CYS A 1 89 ? 31.614 6.919 15.438 1.00 12.02 97 CYS A CA 1
ATOM 595 C C . CYS A 1 89 ? 30.474 7.718 16.067 1.00 10.74 97 CYS A C 1
ATOM 596 O O . CYS A 1 89 ? 29.521 7.143 16.598 1.00 10.78 97 CYS A O 1
ATOM 599 N N . GLU A 1 90 ? 30.606 9.042 16.028 1.00 10.03 98 GLU A N 1
ATOM 600 C CA . GLU A 1 90 ? 29.613 9.975 16.556 1.00 12.24 98 GLU A CA 1
ATOM 601 C C . GLU A 1 90 ? 29.309 9.940 18.053 1.00 13.56 98 GLU A C 1
ATOM 602 O O . GLU A 1 90 ? 28.258 10.419 18.497 1.00 13.46 98 GLU A O 1
ATOM 608 N N . ILE A 1 91 ? 30.224 9.368 18.830 1.00 12.37 99 ILE A N 1
ATOM 609 C CA . ILE A 1 91 ? 30.049 9.328 20.280 1.00 12.22 99 ILE A CA 1
ATOM 610 C C . ILE A 1 91 ? 30.624 10.625 20.857 1.00 10.53 99 ILE A C 1
ATOM 611 O O . ILE A 1 91 ? 31.675 11.102 20.414 1.00 11.09 99 ILE A O 1
ATOM 616 N N . GLY A 1 92 ? 29.904 11.207 21.811 1.00 12.87 100 GLY A N 1
ATOM 617 C CA . GLY A 1 92 ? 30.346 12.437 22.445 1.00 12.12 100 GLY A CA 1
ATOM 618 C C . GLY A 1 92 ? 29.463 12.793 23.630 1.00 12.88 100 GLY A C 1
ATOM 619 O O . GLY A 1 92 ? 28.545 12.036 23.964 1.00 13.34 100 GLY A O 1
ATOM 620 N N . PRO A 1 93 ? 29.615 14.004 24.193 1.00 11.32 101 PRO A N 1
ATOM 621 C CA . PRO A 1 93 ? 30.558 15.049 23.780 1.00 10.99 101 PRO A CA 1
ATOM 622 C C . PRO A 1 93 ? 32.005 14.815 24.189 1.00 13.56 101 PRO A C 1
ATOM 623 O O . PRO A 1 93 ? 32.278 14.371 25.307 1.00 12.74 101 PRO A O 1
ATOM 627 N N . ILE A 1 94 ? 32.927 15.088 23.271 1.00 11.68 102 ILE A N 1
ATOM 628 C CA . ILE A 1 94 ? 34.350 14.974 23.573 1.00 10.08 102 ILE A CA 1
ATOM 629 C C . ILE A 1 94 ? 34.850 16.402 23.741 1.00 11.41 102 ILE A C 1
ATOM 630 O O . ILE A 1 94 ? 35.997 16.632 24.129 1.00 12.59 102 ILE A O 1
ATOM 635 N N . GLY A 1 95 ? 33.970 17.361 23.465 1.00 11.39 103 GLY A N 1
ATOM 636 C CA . GLY A 1 95 ? 34.346 18.755 23.550 1.00 10.83 103 GLY A CA 1
ATOM 637 C C . GLY A 1 95 ? 33.191 19.719 23.673 1.00 10.34 103 GLY A C 1
ATOM 638 O O . GLY A 1 95 ? 32.026 19.325 23.593 1.00 10.57 103 GLY A O 1
ATOM 639 N N . TRP A 1 96 ? 33.528 21.005 23.649 1.00 11.70 104 TRP A N 1
ATOM 640 C CA . TRP A 1 96 ? 32.545 22.063 23.843 1.00 12.22 104 TRP A CA 1
ATOM 641 C C . TRP A 1 96 ? 32.911 23.325 23.063 1.00 10.31 104 TRP A C 1
ATOM 642 O O . TRP A 1 96 ? 34.092 23.638 22.894 1.00 9.29 104 TRP A O 1
ATOM 653 N N . HIS A 1 97 ? 31.890 24.078 22.654 1.00 9.77 105 HIS A N 1
ATOM 654 C CA . HIS A 1 97 ? 32.103 25.307 21.893 1.00 11.04 105 HIS A CA 1
ATOM 655 C C . HIS A 1 97 ? 30.956 26.306 22.027 1.00 11.89 105 HIS A C 1
ATOM 656 O O . HIS A 1 97 ? 29.791 25.954 21.826 1.00 12.39 105 HIS A O 1
ATOM 663 N N . CYS A 1 98 ? 31.295 27.537 22.413 1.00 12.07 106 CYS A N 1
ATOM 664 C CA . CYS A 1 98 ? 30.320 28.624 22.529 1.00 14.96 106 CYS A CA 1
ATOM 665 C C . CYS A 1 98 ? 30.460 29.460 21.253 1.00 15.96 106 CYS A C 1
ATOM 666 O O . CYS A 1 98 ? 31.524 30.015 20.977 1.00 16.70 106 CYS A O 1
ATOM 669 N N . LEU A 1 99 ? 29.380 29.549 20.485 1.00 19.27 107 LEU A N 1
ATOM 670 C CA . LEU A 1 99 ? 29.370 30.290 19.222 1.00 19.34 107 LEU A CA 1
ATOM 671 C C . LEU A 1 99 ? 29.806 31.748 19.320 1.00 21.39 107 LEU A C 1
ATOM 672 O O . LEU A 1 99 ? 30.358 32.296 18.365 1.00 22.09 107 LEU A O 1
ATOM 677 N N . ASP A 1 100 ? 29.554 32.380 20.463 1.00 21.96 108 ASP A N 1
ATOM 678 C CA . ASP A 1 100 ? 29.948 33.771 20.658 1.00 22.02 108 ASP A CA 1
ATOM 679 C C . ASP A 1 100 ? 31.455 33.918 20.532 1.00 21.49 108 ASP A C 1
ATOM 680 O O . ASP A 1 100 ? 31.953 34.959 20.105 1.00 23.88 108 ASP A O 1
ATOM 685 N N . ASP A 1 101 ? 32.176 32.865 20.902 1.00 19.00 109 ASP A N 1
ATOM 686 C CA . ASP A 1 101 ? 33.629 32.860 20.823 1.00 18.30 109 ASP A CA 1
ATOM 687 C C . ASP A 1 101 ? 34.033 31.934 19.680 1.00 19.67 109 ASP A C 1
ATOM 688 O O . ASP A 1 101 ? 34.351 30.764 19.887 1.00 18.12 109 ASP A O 1
ATOM 693 N N . LYS A 1 102 ? 34.017 32.492 18.473 1.00 21.69 110 LYS A N 1
ATOM 694 C CA . LYS A 1 102 ? 34.329 31.768 17.241 1.00 21.13 110 LYS A CA 1
ATOM 695 C C . LYS A 1 102 ? 35.656 31.030 17.209 1.00 21.23 110 LYS A C 1
ATOM 696 O O . LYS A 1 102 ? 35.764 29.992 16.560 1.00 23.43 110 LYS A O 1
ATOM 702 N N . ASN A 1 103 ? 36.667 31.564 17.890 1.00 19.21 1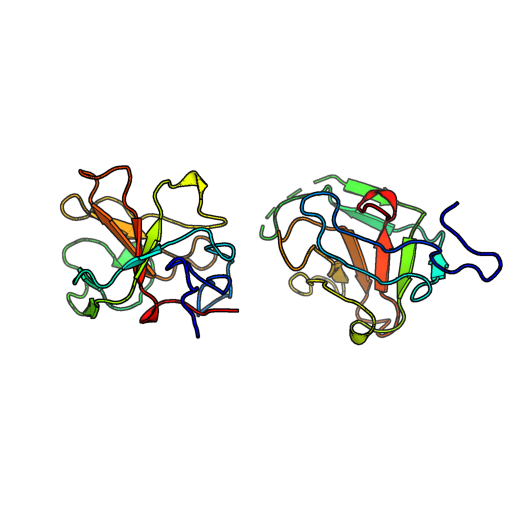11 ASN A N 1
ATOM 703 C CA . ASN A 1 103 ? 37.990 30.947 17.881 1.00 16.99 111 ASN A CA 1
ATOM 704 C C . ASN A 1 103 ? 38.392 30.162 19.127 1.00 15.03 111 ASN A C 1
ATOM 705 O O . ASN A 1 103 ? 39.579 30.022 19.423 1.00 14.67 111 ASN A O 1
ATOM 707 N N . SER A 1 104 ? 37.412 29.588 19.810 1.00 12.99 112 SER A N 1
ATOM 708 C CA . SER A 1 104 ? 37.687 28.800 21.001 1.00 12.78 112 SER A CA 1
ATOM 709 C C . SER A 1 104 ? 36.905 27.498 20.992 1.00 10.35 112 SER A C 1
ATOM 710 O O . SER A 1 104 ? 35.685 27.497 21.159 1.00 11.57 112 SER A O 1
ATOM 713 N N . PHE A 1 105 ? 37.608 26.400 20.732 1.00 9.67 113 PHE A N 1
ATOM 714 C CA . PHE A 1 105 ? 37.000 25.073 20.718 1.00 10.94 113 PHE A CA 1
ATOM 715 C C . PHE A 1 105 ? 37.746 24.255 21.760 1.00 9.90 113 PHE A C 1
ATOM 716 O O . PHE A 1 105 ? 38.972 24.200 21.740 1.00 14.31 113 PHE A O 1
ATOM 724 N N . TYR A 1 106 ? 37.015 23.622 22.669 1.00 10.71 114 TYR A N 1
ATOM 725 C CA . TYR A 1 106 ? 37.649 22.832 23.725 1.00 10.57 114 TYR A CA 1
ATOM 726 C C . TYR A 1 106 ? 37.404 21.336 23.608 1.00 9.59 114 TYR A C 1
ATOM 727 O O . TYR A 1 106 ? 36.277 20.908 23.401 1.00 11.96 114 TYR A O 1
ATOM 736 N N . VAL A 1 107 ? 38.461 20.549 23.792 1.00 10.54 115 VAL A N 1
ATOM 737 C CA . VAL A 1 107 ? 38.366 19.086 23.765 1.00 10.66 115 VAL A CA 1
ATOM 738 C C . VAL A 1 107 ? 38.813 18.569 25.143 1.00 10.63 115 VAL A C 1
ATOM 739 O O . VAL A 1 107 ? 39.971 18.740 25.535 1.00 12.15 115 VAL A O 1
ATOM 743 N N . ALA A 1 108 ? 37.877 17.995 25.895 1.00 11.62 116 ALA A N 1
ATOM 744 C CA . ALA A 1 108 ? 38.161 17.468 27.232 1.00 10.94 116 ALA A CA 1
ATOM 745 C C . ALA A 1 108 ? 39.093 16.264 27.215 1.00 10.72 116 ALA A C 1
ATOM 746 O O . ALA A 1 108 ? 38.767 15.231 26.632 1.00 9.76 116 ALA A O 1
ATOM 748 N N . LEU A 1 109 ? 40.217 16.375 27.926 1.00 10.37 117 LEU A N 1
ATOM 749 C CA . LEU A 1 109 ? 41.197 15.293 27.984 1.00 11.26 117 LEU A CA 1
ATOM 750 C C . LEU A 1 109 ? 40.607 13.961 28.441 1.00 10.95 117 LEU A C 1
ATOM 751 O O . LEU A 1 109 ? 40.924 12.921 27.875 1.00 13.24 117 LEU A O 1
ATOM 756 N N . GLU A 1 110 ? 39.756 13.994 29.464 1.00 10.99 118 GLU A N 1
ATOM 757 C CA . GLU A 1 110 ? 39.129 12.777 29.985 1.00 14.24 118 GLU A CA 1
ATOM 758 C C . GLU A 1 110 ? 38.261 12.046 28.965 1.00 14.33 118 GLU A C 1
ATOM 759 O O . GLU A 1 110 ? 38.028 10.838 29.084 1.00 16.18 118 GLU A O 1
ATOM 765 N N . ARG A 1 111 ? 37.737 12.797 28.002 1.00 12.36 119 ARG A N 1
ATOM 766 C CA . ARG A 1 111 ? 36.851 12.242 26.982 1.00 11.98 119 ARG A CA 1
ATOM 767 C C . ARG A 1 111 ? 37.553 11.697 25.738 1.00 12.54 119 ARG A C 1
ATOM 768 O O . ARG A 1 111 ? 36.898 11.155 24.842 1.00 12.97 119 ARG A O 1
ATOM 776 N N . VAL A 1 112 ? 38.876 11.811 25.688 1.00 11.16 120 VAL A N 1
ATOM 777 C CA . VAL A 1 112 ? 39.622 11.334 24.527 1.00 11.54 120 VAL A CA 1
ATOM 778 C C . VAL A 1 112 ? 40.855 10.521 24.919 1.00 12.69 120 VAL A C 1
ATOM 779 O O . VAL A 1 112 ? 41.104 10.295 26.106 1.00 13.22 120 VAL A O 1
ATOM 783 N N . SER A 1 113 ? 41.548 9.991 23.911 1.00 11.15 121 SER A N 1
ATOM 784 C CA . SER A 1 113 ? 42.767 9.210 24.113 1.00 11.87 121 SER A CA 1
ATOM 785 C C . SER A 1 113 ? 43.933 9.950 23.480 1.00 11.94 121 SER A C 1
ATOM 786 O O . SER A 1 113 ? 43.735 10.922 22.755 1.00 13.86 121 SER A O 1
ATOM 789 N N . HIS A 1 114 ? 45.149 9.480 23.741 1.00 13.27 122 HIS A N 1
ATOM 790 C CA . HIS A 1 114 ? 46.344 10.118 23.198 1.00 13.35 122 HIS A CA 1
ATOM 791 C C . HIS A 1 114 ? 47.350 9.081 22.728 1.00 14.25 122 HIS A C 1
ATOM 792 O O . HIS A 1 114 ? 47.500 8.034 23.349 1.00 14.94 122 HIS A O 1
ATOM 799 N N . GLU A 1 115 ? 48.013 9.365 21.611 1.00 17.23 123 GLU A N 1
ATOM 800 C CA . GLU A 1 115 ? 49.029 8.471 21.050 1.00 20.02 123 GLU A CA 1
ATOM 801 C C . GLU A 1 115 ? 50.202 9.252 20.462 1.00 19.61 123 GLU A C 1
ATOM 802 O O . GLU A 1 115 ? 51.313 8.692 20.423 1.00 23.04 123 GLU A O 1
ATOM 809 N N . GLU B 1 1 ? 34.300 3.375 -7.282 1.00 29.78 9 GLU B N 1
ATOM 810 C CA . GLU B 1 1 ? 34.192 4.734 -6.664 1.00 27.76 9 GLU B CA 1
ATOM 811 C C . GLU B 1 1 ? 33.499 4.632 -5.308 1.00 26.38 9 GLU B C 1
ATOM 812 O O . GLU B 1 1 ? 33.867 5.316 -4.347 1.00 26.99 9 GLU B O 1
ATOM 814 N N . LEU B 1 2 ? 32.461 3.806 -5.254 1.00 23.15 10 LEU B N 1
ATOM 815 C CA . LEU B 1 2 ? 31.717 3.584 -4.022 1.00 19.37 10 LEU B CA 1
ATOM 816 C C . LEU B 1 2 ? 31.915 2.152 -3.546 1.00 16.33 10 LEU B C 1
ATOM 817 O O . LEU B 1 2 ? 31.675 1.836 -2.386 1.00 14.82 10 LEU B O 1
ATOM 822 N N . VAL B 1 3 ? 32.394 1.301 -4.446 1.00 16.68 11 VAL B N 1
ATOM 823 C CA . VAL B 1 3 ? 32.609 -0.107 -4.138 1.00 17.33 11 VAL B CA 1
ATOM 824 C C . VAL B 1 3 ? 34.088 -0.431 -4.124 1.00 19.33 11 VAL B C 1
ATOM 825 O O . VAL B 1 3 ? 34.813 -0.114 -5.064 1.00 21.06 11 VAL B O 1
ATOM 829 N N . SER B 1 4 ? 34.524 -1.095 -3.062 1.00 20.32 12 SER B N 1
ATOM 830 C CA . SER B 1 4 ? 35.922 -1.468 -2.911 1.00 22.49 12 SER B CA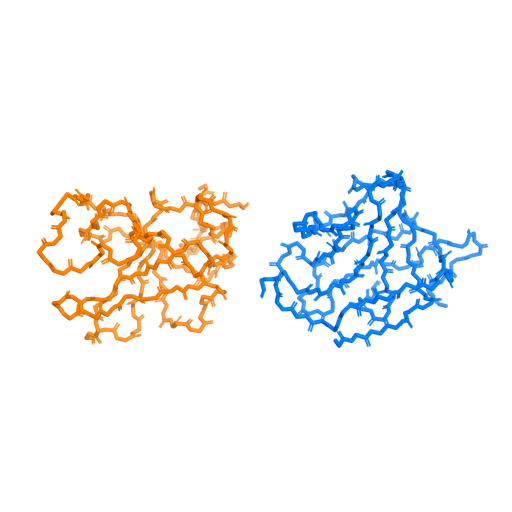 1
ATOM 831 C C . SER B 1 4 ? 36.299 -2.698 -3.733 1.00 23.69 12 SER B C 1
ATOM 832 O O . SER B 1 4 ? 35.446 -3.358 -4.332 1.00 23.16 12 SER B O 1
ATOM 835 N N . ALA B 1 5 ? 37.591 -3.006 -3.732 1.00 25.30 13 ALA B N 1
ATOM 836 C CA . ALA B 1 5 ? 38.120 -4.155 -4.451 1.00 26.88 13 ALA B CA 1
ATOM 837 C C . ALA B 1 5 ? 37.447 -5.431 -3.945 1.00 27.42 13 ALA B C 1
ATOM 838 O O . ALA B 1 5 ? 37.158 -6.343 -4.725 1.00 28.26 13 ALA B O 1
ATOM 840 N N . GLU B 1 6 ? 37.180 -5.473 -2.640 1.00 26.11 14 GLU B N 1
ATOM 841 C CA . GLU B 1 6 ? 36.538 -6.625 -2.014 1.00 23.34 14 GLU B CA 1
ATOM 842 C C . GLU B 1 6 ? 35.008 -6.597 -2.147 1.00 22.89 14 GLU B C 1
ATOM 843 O O . GLU B 1 6 ? 34.317 -7.418 -1.548 1.00 24.46 14 GLU B O 1
ATOM 845 N N . GLY B 1 7 ? 34.493 -5.659 -2.943 1.00 19.69 15 GLY B N 1
ATOM 846 C CA . GLY B 1 7 ? 33.061 -5.543 -3.161 1.00 17.80 15 GLY B CA 1
ATOM 847 C C . GLY B 1 7 ? 32.270 -4.927 -2.023 1.00 17.46 15 GLY B C 1
ATOM 848 O O . GLY B 1 7 ? 31.067 -5.138 -1.920 1.00 16.13 15 GLY B O 1
ATOM 849 N N . ARG B 1 8 ? 32.936 -4.149 -1.174 1.00 18.11 16 ARG B N 1
ATOM 850 C CA . ARG B 1 8 ? 32.275 -3.515 -0.040 1.00 15.01 16 ARG B CA 1
ATOM 851 C C . ARG B 1 8 ? 32.125 -2.010 -0.226 1.00 14.25 16 ARG B C 1
ATOM 852 O O . ARG B 1 8 ? 32.702 -1.431 -1.144 1.00 14.27 16 ARG B O 1
ATOM 854 N N . ASN B 1 9 ? 31.333 -1.384 0.642 1.00 14.85 17 ASN B N 1
ATOM 855 C CA . ASN B 1 9 ? 31.120 0.061 0.578 1.00 14.00 17 ASN B CA 1
ATOM 856 C C . ASN B 1 9 ? 32.362 0.841 1.021 1.00 14.51 17 ASN B C 1
ATOM 857 O O . ASN B 1 9 ? 32.834 0.694 2.153 1.00 14.98 17 ASN B O 1
ATOM 862 N N . ARG B 1 10 ? 32.891 1.654 0.110 1.00 14.62 18 ARG B N 1
ATOM 863 C CA . ARG B 1 10 ? 34.066 2.474 0.389 1.00 17.35 18 ARG B CA 1
ATOM 864 C C . ARG B 1 10 ? 33.738 3.593 1.364 1.00 18.84 18 ARG B C 1
ATOM 865 O O . ARG B 1 10 ? 34.577 4.000 2.176 1.00 17.65 18 ARG B O 1
ATOM 873 N N . LYS B 1 11 ? 32.520 4.114 1.256 1.00 17.21 19 LYS B N 1
ATOM 874 C CA . LYS B 1 11 ? 32.107 5.222 2.094 1.00 16.47 19 LYS B CA 1
ATOM 875 C C . LYS B 1 11 ? 30.986 4.931 3.068 1.00 14.71 19 LYS B C 1
ATOM 876 O O . LYS B 1 11 ? 30.276 3.928 2.954 1.00 13.31 19 LYS B O 1
ATOM 882 N N . ALA B 1 12 ? 30.858 5.819 4.049 1.00 11.84 20 ALA B N 1
ATOM 883 C CA . ALA B 1 12 ? 29.814 5.718 5.052 1.00 11.45 20 ALA B CA 1
ATOM 884 C C . ALA B 1 12 ? 28.510 6.036 4.345 1.00 10.79 20 ALA B C 1
ATOM 885 O O . ALA B 1 12 ? 28.477 6.836 3.409 1.00 11.06 20 ALA B O 1
ATOM 887 N N . VAL B 1 13 ? 27.439 5.405 4.802 1.00 11.66 21 VAL B N 1
ATOM 888 C CA . VAL B 1 13 ? 26.116 5.582 4.217 1.00 10.08 21 VAL B CA 1
ATOM 889 C C . VAL B 1 13 ? 25.241 6.412 5.147 1.00 9.92 21 VAL B C 1
ATOM 890 O O . VAL B 1 13 ? 25.054 6.069 6.316 1.00 10.67 21 VAL B O 1
ATOM 894 N N . LEU B 1 14 ? 24.688 7.496 4.612 1.00 9.75 22 LEU B N 1
ATOM 895 C CA . LEU B 1 14 ? 23.846 8.391 5.395 1.00 10.15 22 LEU B CA 1
ATOM 896 C C . LEU B 1 14 ? 22.472 8.621 4.792 1.00 9.19 22 LEU B C 1
ATOM 897 O O . LEU B 1 14 ? 22.225 8.339 3.622 1.00 11.75 22 LEU B O 1
ATOM 902 N N . CYS B 1 15 ? 21.583 9.160 5.615 1.00 12.20 23 CYS B N 1
ATOM 903 C CA . CYS B 1 15 ? 20.244 9.525 5.180 1.00 11.19 23 CYS B CA 1
ATOM 904 C C . CYS B 1 15 ? 20.431 10.819 4.377 1.00 10.30 23 CYS B C 1
ATOM 905 O O . CYS B 1 15 ? 21.145 11.719 4.814 1.00 9.34 23 CYS B O 1
ATOM 908 N N . GLN B 1 16 ? 19.853 10.880 3.177 1.00 9.80 24 GLN B N 1
ATOM 909 C CA . GLN B 1 16 ? 19.964 12.069 2.334 1.00 9.73 24 GLN B CA 1
ATOM 910 C C . GLN B 1 16 ? 19.299 13.286 2.975 1.00 9.04 24 GLN B C 1
ATOM 911 O O . GLN B 1 16 ? 19.741 14.417 2.780 1.00 11.83 24 GLN B O 1
ATOM 917 N N . ARG B 1 17 ? 18.222 13.049 3.717 1.00 8.98 25 ARG B N 1
ATOM 918 C CA . ARG B 1 17 ? 17.463 14.127 4.341 1.00 9.79 25 ARG B CA 1
ATOM 919 C C . ARG B 1 17 ? 18.068 14.765 5.582 1.00 9.12 25 ARG B C 1
ATOM 920 O O . ARG B 1 17 ? 18.054 15.984 5.712 1.00 10.51 25 ARG B O 1
ATOM 928 N N . CYS B 1 18 ? 18.545 13.953 6.519 1.00 9.23 26 CYS B N 1
ATOM 929 C CA . CYS B 1 18 ? 19.101 14.507 7.747 1.00 7.99 26 CYS B CA 1
ATOM 930 C C . CYS B 1 18 ? 20.557 14.139 8.005 1.00 8.53 26 CYS B C 1
ATOM 931 O O . CYS B 1 18 ? 21.159 14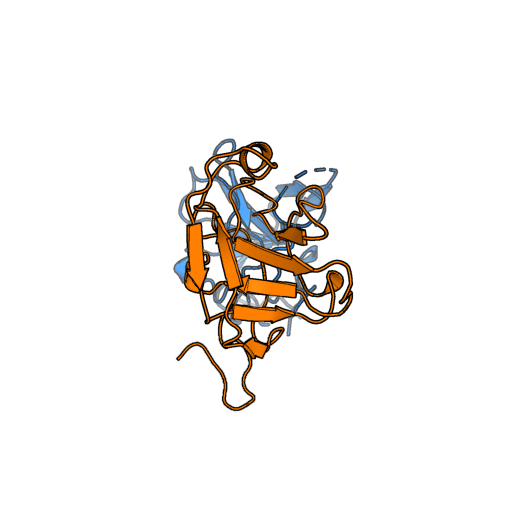.642 8.956 1.00 11.80 26 CYS B O 1
ATOM 934 N N . GLY B 1 19 ? 21.109 13.243 7.193 1.00 7.78 27 GLY B N 1
ATOM 935 C CA . GLY B 1 19 ? 22.498 12.849 7.354 1.00 7.80 27 GLY B CA 1
ATOM 936 C C . GLY B 1 19 ? 22.761 11.809 8.428 1.00 8.88 27 GLY B C 1
ATOM 937 O O . GLY B 1 19 ? 23.916 11.569 8.791 1.00 10.16 27 GLY B O 1
ATOM 938 N N . SER B 1 20 ? 21.696 11.199 8.942 1.00 9.07 28 SER B N 1
ATOM 939 C CA . SER B 1 20 ? 21.816 10.158 9.967 1.00 9.89 28 SER B CA 1
ATOM 940 C C . SER B 1 20 ? 22.744 9.055 9.463 1.00 11.30 28 SER B C 1
ATOM 941 O O . SER B 1 20 ? 22.603 8.591 8.326 1.00 11.78 28 SER B O 1
ATOM 944 N N . ARG B 1 21 ? 23.706 8.660 10.300 1.00 11.00 29 ARG B N 1
ATOM 945 C CA . ARG B 1 21 ? 24.672 7.617 9.957 1.00 10.04 29 ARG B CA 1
ATOM 946 C C . ARG B 1 21 ? 24.010 6.248 9.954 1.00 10.22 29 ARG B C 1
ATOM 947 O O . ARG B 1 21 ? 23.614 5.748 11.002 1.00 9.86 29 ARG B O 1
ATOM 955 N N . VAL B 1 22 ? 23.868 5.660 8.768 1.00 12.39 30 VAL B N 1
ATOM 956 C CA . VAL B 1 22 ? 23.236 4.352 8.639 1.00 11.25 30 VAL B CA 1
ATOM 957 C C . VAL B 1 22 ? 24.265 3.225 8.692 1.00 12.44 30 VAL B C 1
ATOM 958 O O . VAL B 1 22 ? 24.083 2.235 9.404 1.00 14.09 30 VAL B O 1
ATOM 962 N N . LEU B 1 23 ? 25.358 3.391 7.958 1.00 11.61 31 LEU B N 1
ATOM 963 C CA . LEU B 1 23 ? 26.391 2.369 7.914 1.00 12.71 31 LEU B CA 1
ATOM 964 C C . LEU B 1 23 ? 27.781 2.967 7.894 1.00 13.88 31 LEU B C 1
ATOM 965 O O . LEU B 1 23 ? 28.008 4.033 7.316 1.00 12.71 31 LEU B O 1
ATOM 970 N N . GLN B 1 24 ? 28.718 2.237 8.490 1.00 13.05 32 GLN B N 1
ATOM 971 C CA . GLN B 1 24 ? 30.113 2.646 8.514 1.00 12.54 32 GLN B CA 1
ATOM 972 C C . GLN B 1 24 ? 30.773 2.066 7.265 1.00 11.82 32 GLN B C 1
ATOM 973 O O . GLN B 1 24 ? 30.266 1.120 6.664 1.00 12.86 32 GLN B O 1
ATOM 979 N N . PRO B 1 25 ? 31.896 2.647 6.837 1.00 11.70 33 PRO B N 1
ATOM 980 C CA . PRO B 1 25 ? 32.587 2.140 5.649 1.00 12.35 33 PRO B CA 1
ATOM 981 C C . PRO B 1 25 ? 32.951 0.658 5.790 1.00 13.58 33 PRO B C 1
ATOM 982 O O . PRO B 1 25 ? 33.157 0.164 6.899 1.00 13.98 33 PRO B O 1
ATOM 986 N N . GLY B 1 26 ? 32.952 -0.051 4.665 1.00 13.47 34 GLY B N 1
ATOM 987 C CA . GLY B 1 26 ? 33.321 -1.459 4.642 1.00 14.13 34 GLY B CA 1
ATOM 988 C C . GLY B 1 26 ? 32.526 -2.466 5.452 1.00 14.61 34 GLY B C 1
ATOM 989 O O . GLY B 1 26 ? 33.040 -3.539 5.761 1.00 18.10 34 GLY B O 1
ATOM 990 N N . THR B 1 27 ? 31.276 -2.154 5.772 1.00 14.78 35 THR B N 1
ATOM 991 C CA . THR B 1 27 ? 30.445 -3.065 6.548 1.00 13.19 35 THR B CA 1
ATOM 992 C C . THR B 1 27 ? 29.331 -3.695 5.709 1.00 14.14 35 THR B C 1
ATOM 993 O O . THR B 1 27 ? 28.502 -4.444 6.226 1.00 13.58 35 THR B O 1
ATOM 997 N N . ALA B 1 28 ? 29.315 -3.393 4.413 1.00 13.28 36 ALA B N 1
ATOM 998 C CA . ALA B 1 28 ? 28.293 -3.935 3.519 1.00 12.16 36 ALA B CA 1
ATOM 999 C C . ALA B 1 28 ? 28.888 -4.351 2.183 1.00 11.35 36 ALA B C 1
ATOM 1000 O O . ALA B 1 28 ? 29.987 -3.935 1.830 1.00 11.68 36 ALA B O 1
ATOM 1002 N N . LEU B 1 29 ? 28.185 -5.243 1.492 1.00 10.67 37 LEU B N 1
ATOM 1003 C CA . LEU B 1 29 ? 28.595 -5.731 0.176 1.00 10.74 37 LEU B CA 1
ATOM 1004 C C . LEU B 1 29 ? 27.660 -5.139 -0.876 1.00 10.60 37 LEU B C 1
ATOM 1005 O O . LEU B 1 29 ? 26.469 -4.976 -0.626 1.00 9.88 37 LEU B O 1
ATOM 1010 N N . PHE B 1 30 ? 28.199 -4.812 -2.046 1.00 13.06 38 PHE B N 1
ATOM 1011 C CA . PHE B 1 30 ? 27.375 -4.267 -3.122 1.00 14.11 38 PHE B CA 1
ATOM 1012 C C . PHE B 1 30 ? 26.501 -5.367 -3.727 1.00 13.19 38 PHE B C 1
ATOM 1013 O O . PHE B 1 30 ? 26.973 -6.474 -4.003 1.00 12.19 38 PHE B O 1
ATOM 1021 N N . SER B 1 31 ? 25.230 -5.042 -3.944 1.00 14.12 39 SER B N 1
ATOM 1022 C CA . SER B 1 31 ? 24.256 -5.979 -4.500 1.00 12.24 39 SER B CA 1
ATOM 1023 C C . SER B 1 31 ? 23.466 -5.359 -5.648 1.00 11.64 39 SER B C 1
ATOM 1024 O O . SER B 1 31 ? 23.019 -4.217 -5.555 1.00 11.88 39 SER B O 1
ATOM 1027 N N . ARG B 1 32 ? 23.277 -6.118 -6.725 1.00 10.89 40 ARG B N 1
ATOM 1028 C CA . ARG B 1 32 ? 22.511 -5.618 -7.862 1.00 12.39 40 ARG B CA 1
ATOM 1029 C C . ARG B 1 32 ? 21.129 -6.272 -7.971 1.00 12.85 40 ARG B C 1
ATOM 1030 O O . ARG B 1 32 ? 20.467 -6.204 -9.009 1.00 13.96 40 ARG B O 1
ATOM 1038 N N . ARG B 1 33 ? 20.681 -6.875 -6.875 1.00 13.39 41 ARG B N 1
ATOM 1039 C CA . ARG B 1 33 ? 19.374 -7.518 -6.843 1.00 11.73 41 ARG B CA 1
ATOM 1040 C C . ARG B 1 33 ? 18.270 -6.507 -7.093 1.00 13.32 41 ARG B C 1
ATOM 1041 O O . ARG B 1 33 ? 18.224 -5.443 -6.469 1.00 11.78 41 ARG B O 1
ATOM 1049 N N . GLN B 1 34 ? 17.337 -6.876 -7.961 1.00 12.94 42 GLN B N 1
ATOM 1050 C CA . GLN B 1 34 ? 16.223 -6.001 -8.289 1.00 13.36 42 GLN B CA 1
ATOM 1051 C C . GLN B 1 34 ? 15.175 -6.038 -7.180 1.00 12.46 42 GLN B C 1
ATOM 1052 O O . GLN B 1 34 ? 14.704 -7.107 -6.793 1.00 11.45 42 GLN B O 1
ATOM 1058 N N . LEU B 1 35 ? 14.864 -4.873 -6.623 1.00 12.73 43 LEU B N 1
ATOM 1059 C CA . LEU B 1 35 ? 13.867 -4.774 -5.556 1.00 11.29 43 LEU B CA 1
ATOM 1060 C C . LEU B 1 35 ? 13.009 -3.544 -5.776 1.00 9.56 43 LEU B C 1
ATOM 1061 O O . LEU B 1 35 ? 13.502 -2.519 -6.235 1.00 11.26 43 LEU B O 1
ATOM 1066 N N . PHE B 1 36 ? 11.724 -3.646 -5.459 1.00 10.37 44 PHE B N 1
ATOM 1067 C CA . PHE B 1 36 ? 10.843 -2.504 -5.623 1.00 12.04 44 PHE B CA 1
ATOM 1068 C C . PHE B 1 36 ? 10.728 -1.737 -4.323 1.00 12.58 44 PHE B C 1
ATOM 1069 O O . PHE B 1 36 ? 10.323 -2.288 -3.304 1.00 13.35 44 PHE B O 1
ATOM 1077 N N . LEU B 1 37 ? 11.071 -0.456 -4.370 1.00 12.50 45 LEU B N 1
ATOM 1078 C CA . LEU B 1 37 ? 10.985 0.384 -3.189 1.00 13.02 45 LEU B CA 1
ATOM 1079 C C . LEU B 1 37 ? 10.001 1.524 -3.370 1.00 10.72 45 LEU B C 1
ATOM 1080 O O . LEU B 1 37 ? 10.119 2.308 -4.308 1.00 10.06 45 LEU B O 1
ATOM 1085 N N . PRO B 1 38 ? 8.972 1.585 -2.510 1.00 9.44 46 PRO B N 1
ATOM 1086 C CA . PRO B 1 38 ? 7.978 2.656 -2.592 1.00 11.02 46 PRO B CA 1
ATOM 1087 C C . PRO B 1 38 ? 8.701 4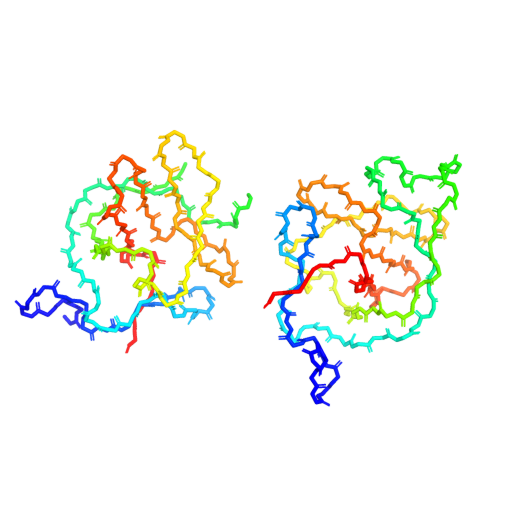.004 -2.557 1.00 11.55 46 PRO B C 1
ATOM 1088 O O . PRO B 1 38 ? 9.825 4.100 -2.051 1.00 10.08 46 PRO B O 1
ATOM 1092 N N . SER B 1 39 ? 8.079 5.026 -3.138 1.00 10.72 47 SER B N 1
ATOM 1093 C CA . SER B 1 39 ? 8.662 6.362 -3.179 1.00 11.10 47 SER B CA 1
ATOM 1094 C C . SER B 1 39 ? 8.933 6.889 -1.770 1.00 11.23 47 SER B C 1
ATOM 1095 O O . SER B 1 39 ? 8.233 6.530 -0.819 1.00 11.76 47 SER B O 1
ATOM 1098 N N . MET B 1 40 ? 9.945 7.744 -1.646 1.00 10.04 48 MET B N 1
ATOM 1099 C CA . MET B 1 40 ? 10.308 8.322 -0.356 1.00 10.68 48 MET B CA 1
ATOM 1100 C C . MET B 1 40 ? 9.114 9.043 0.243 1.00 11.00 48 MET B C 1
ATOM 1101 O O . MET B 1 40 ? 8.443 9.826 -0.438 1.00 12.45 48 MET B O 1
ATOM 1106 N N . ARG B 1 41 ? 8.851 8.774 1.519 1.00 10.55 49 ARG B N 1
ATOM 1107 C CA . ARG B 1 41 ? 7.707 9.352 2.221 1.00 9.23 49 ARG B CA 1
ATOM 1108 C C . ARG B 1 41 ? 7.886 9.210 3.733 1.00 11.38 49 ARG B C 1
ATOM 1109 O O . ARG B 1 41 ? 8.856 8.613 4.190 1.00 12.31 49 ARG B O 1
ATOM 1117 N N . LYS B 1 42 ? 6.930 9.743 4.495 1.00 12.07 50 LYS B N 1
ATOM 1118 C CA . LYS B 1 42 ? 6.943 9.649 5.957 1.00 11.60 50 LYS B CA 1
ATOM 1119 C C . LYS B 1 42 ? 6.658 8.195 6.302 1.00 13.11 50 LYS B C 1
ATOM 1120 O O . LYS B 1 42 ? 5.831 7.546 5.665 1.00 12.84 50 LYS B O 1
ATOM 1126 N N . LYS B 1 43 ? 7.343 7.687 7.317 1.00 13.64 51 LYS B N 1
ATOM 1127 C CA . LYS B 1 43 ? 7.191 6.303 7.746 1.00 13.22 51 LYS B CA 1
ATOM 1128 C C . LYS B 1 43 ? 5.753 5.768 7.815 1.00 14.84 51 LYS B C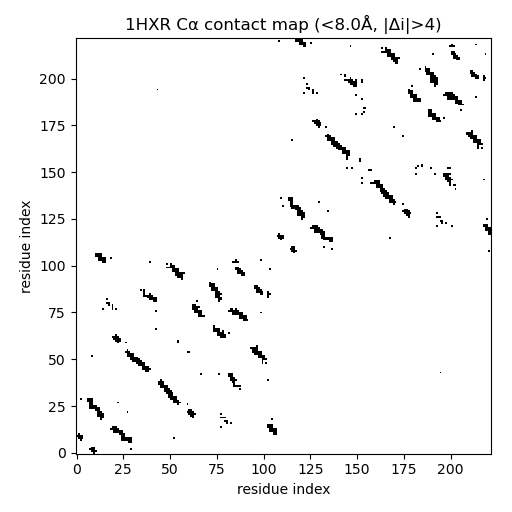 1
ATOM 1129 O O . LYS B 1 43 ? 5.469 4.697 7.271 1.00 16.81 51 LYS B O 1
ATOM 1135 N N . PRO B 1 44 ? 4.827 6.497 8.469 1.00 14.87 52 PRO B N 1
ATOM 1136 C CA . PRO B 1 44 ? 3.444 6.003 8.555 1.00 15.02 52 PRO B CA 1
ATOM 1137 C C . PRO B 1 44 ? 2.779 5.727 7.212 1.00 16.54 52 PRO B C 1
ATOM 1138 O O . PRO B 1 44 ? 1.788 4.996 7.156 1.00 17.00 52 PRO B O 1
ATOM 1142 N N . ASP B 1 45 ? 3.279 6.353 6.149 1.00 17.54 53 ASP B N 1
ATOM 1143 C CA . ASP B 1 45 ? 2.690 6.165 4.831 1.00 17.58 53 ASP B CA 1
ATOM 1144 C C . ASP B 1 45 ? 3.221 4.953 4.088 1.00 19.30 53 ASP B C 1
ATOM 1145 O O . ASP B 1 45 ? 2.865 4.722 2.932 1.00 17.71 53 ASP B O 1
ATOM 1150 N N . LEU B 1 46 ? 4.095 4.198 4.744 1.00 21.15 54 LEU B N 1
ATOM 1151 C CA . LEU B 1 46 ? 4.673 2.991 4.151 1.00 26.28 54 LEU B CA 1
ATOM 1152 C C . LEU B 1 46 ? 3.818 1.752 4.414 1.00 29.19 54 LEU B C 1
ATOM 1153 O O . LEU B 1 46 ? 4.270 0.623 4.257 1.00 34.16 54 LEU B O 1
ATOM 1158 N N . VAL B 1 47 ? 2.563 1.975 4.796 1.00 33.27 55 VAL B N 1
ATOM 1159 C CA . VAL B 1 47 ? 1.613 0.889 5.072 1.00 35.01 55 VAL B CA 1
ATOM 1160 C C . VAL B 1 47 ? 0.971 0.351 3.782 1.00 36.96 55 VAL B C 1
ATOM 1161 O O . VAL B 1 47 ? 1.300 0.786 2.669 1.00 36.23 55 VAL B O 1
ATOM 1163 N N . ASP B 1 48 ? 0.098 -0.643 3.926 1.00 37.48 56 ASP B N 1
ATOM 1164 C CA . ASP B 1 48 ? -0.570 -1.205 2.761 1.00 37.97 56 ASP B CA 1
ATOM 1165 C C . ASP B 1 48 ? -1.679 -0.237 2.348 1.00 37.27 56 ASP B C 1
ATOM 1166 O O . ASP B 1 48 ? -2.165 0.548 3.176 1.00 39.65 56 ASP B O 1
ATOM 1168 N N . GLY B 1 49 ? -2.018 -0.248 1.060 1.00 35.48 57 GLY B N 1
ATOM 1169 C CA . GLY B 1 49 ? -3.072 0.613 0.554 1.00 32.33 57 GLY B CA 1
ATOM 1170 C C . GLY B 1 49 ? -2.640 2.058 0.444 1.00 29.01 57 GLY B C 1
ATOM 1171 O O . GLY B 1 49 ? -3.439 2.960 0.205 1.00 29.28 57 GLY B O 1
ATOM 1172 N N . SER B 1 50 ? -1.348 2.282 0.641 1.00 27.16 58 SER B N 1
ATOM 1173 C CA . SER B 1 50 ? -0.799 3.623 0.547 1.00 26.23 58 SER B CA 1
ATOM 1174 C C . SER B 1 50 ? -0.429 3.931 -0.887 1.00 25.36 58 SER B C 1
ATOM 1175 O O . SER B 1 50 ? -0.611 3.109 -1.785 1.00 26.43 58 SER B O 1
ATOM 1178 N N . ASN B 1 51 ? 0.183 5.087 -1.080 1.00 23.18 59 ASN B N 1
ATOM 1179 C CA . ASN B 1 51 ? 0.617 5.488 -2.392 1.00 21.67 59 ASN B CA 1
ATOM 1180 C C . ASN B 1 51 ? 1.439 4.335 -2.967 1.00 20.73 59 ASN B C 1
ATOM 1181 O O . ASN B 1 51 ? 2.484 3.963 -2.421 1.00 17.33 59 ASN B O 1
ATOM 1186 N N . PRO B 1 52 ? 0.967 3.736 -4.076 1.00 20.39 60 PRO B N 1
ATOM 1187 C CA . PRO B 1 52 ? 1.642 2.621 -4.732 1.00 19.24 60 PRO B CA 1
ATOM 1188 C C . PRO B 1 52 ? 2.885 3.012 -5.549 1.00 17.12 60 PRO B C 1
ATOM 1189 O O . PRO B 1 52 ? 3.544 2.147 -6.129 1.00 16.87 60 PRO B O 1
ATOM 1193 N N . ASP B 1 53 ? 3.165 4.309 -5.637 1.00 13.97 61 ASP B N 1
ATOM 1194 C CA . ASP B 1 53 ? 4.312 4.804 -6.390 1.00 14.58 61 ASP B CA 1
ATOM 1195 C C . ASP B 1 53 ? 5.636 4.285 -5.817 1.00 15.86 61 ASP B C 1
ATOM 1196 O O . ASP B 1 53 ? 5.795 4.186 -4.593 1.00 15.08 61 ASP B O 1
ATOM 1198 N N . GLY B 1 54 ? 6.568 3.935 -6.702 1.00 16.06 62 GLY B N 1
ATOM 1199 C CA . GLY B 1 54 ? 7.858 3.431 -6.264 1.00 17.77 62 GLY B CA 1
ATOM 1200 C C . GLY B 1 54 ? 8.793 3.138 -7.422 1.00 17.11 62 GLY B C 1
ATOM 1201 O O . GLY B 1 54 ? 8.410 3.276 -8.582 1.00 17.69 62 GLY B O 1
ATOM 1202 N N . ASP B 1 55 ? 10.020 2.732 -7.110 1.00 15.95 63 ASP B N 1
ATOM 1203 C CA . ASP B 1 55 ? 11.015 2.441 -8.134 1.00 16.67 63 ASP B CA 1
ATOM 1204 C C . ASP B 1 55 ? 11.511 1.013 -8.055 1.00 17.69 63 ASP B C 1
ATOM 1205 O O . ASP B 1 55 ? 11.565 0.423 -6.974 1.00 18.52 63 ASP B O 1
ATOM 1210 N N . VAL B 1 56 ? 11.889 0.477 -9.209 1.00 15.90 64 VAL B N 1
ATOM 1211 C CA . VAL B 1 56 ? 12.459 -0.856 -9.290 1.00 16.92 64 VAL B CA 1
ATOM 1212 C C . VAL B 1 56 ? 13.961 -0.551 -9.262 1.00 15.68 64 VAL B C 1
ATOM 1213 O O . VAL B 1 56 ? 14.505 -0.007 -10.225 1.00 16.86 64 VAL B O 1
ATOM 1217 N N . LEU B 1 57 ? 14.592 -0.805 -8.116 1.00 14.84 65 LEU B N 1
ATOM 1218 C CA . LEU B 1 57 ? 16.014 -0.514 -7.916 1.00 13.12 65 LEU B CA 1
ATOM 1219 C C . LEU B 1 57 ? 16.904 -1.759 -7.885 1.00 12.19 65 LEU B C 1
ATOM 1220 O O . LEU B 1 57 ? 16.485 -2.817 -7.413 1.00 12.44 65 LEU B O 1
ATOM 1225 N N . GLU B 1 58 ? 18.127 -1.623 -8.395 1.00 11.97 66 GLU B N 1
ATOM 1226 C CA . GLU B 1 58 ? 19.067 -2.737 -8.438 1.00 12.44 66 GLU B CA 1
ATOM 1227 C C . GLU B 1 58 ? 20.519 -2.377 -8.134 1.00 11.70 66 GLU B C 1
ATOM 1228 O O . GLU B 1 58 ? 21.458 -2.848 -8.777 1.00 9.12 66 GLU B O 1
ATOM 1234 N N . GLU B 1 59 ? 20.674 -1.559 -7.101 1.00 12.28 67 GLU B N 1
ATOM 1235 C CA . GLU B 1 59 ? 21.968 -1.120 -6.584 1.00 11.65 67 GLU B CA 1
ATOM 1236 C C . GLU B 1 59 ? 21.698 -0.953 -5.096 1.00 10.13 67 GLU B C 1
ATOM 1237 O O . GLU B 1 59 ? 20.966 -0.044 -4.691 1.00 8.24 67 GLU B O 1
ATOM 1243 N N . HIS B 1 60 ? 22.215 -1.886 -4.299 1.00 12.03 68 HIS B N 1
ATOM 1244 C CA . HIS B 1 60 ? 22.004 -1.856 -2.854 1.00 8.65 68 HIS B CA 1
ATOM 1245 C C . HIS B 1 60 ? 23.229 -2.277 -2.074 1.00 9.24 68 HIS B C 1
ATOM 1246 O O . HIS B 1 60 ? 24.170 -2.858 -2.619 1.00 9.68 68 HIS B O 1
ATOM 1253 N N . TRP B 1 61 ? 23.197 -1.959 -0.783 1.00 9.88 69 TRP B N 1
ATOM 1254 C CA . TRP B 1 61 ? 24.245 -2.369 0.150 1.00 11.25 69 TRP B CA 1
ATOM 1255 C C . TRP B 1 61 ? 23.598 -3.506 0.932 1.00 8.11 69 TRP B C 1
ATOM 1256 O O . TRP B 1 61 ? 22.516 -3.334 1.499 1.00 8.42 69 TRP B O 1
ATOM 1267 N N . LEU B 1 62 ? 24.178 -4.696 0.811 1.00 9.26 70 LEU B N 1
ATOM 1268 C CA . LEU B 1 62 ? 23.682 -5.875 1.505 1.00 9.78 70 LEU B CA 1
ATOM 1269 C C . LEU B 1 62 ? 24.359 -6.006 2.868 1.00 11.32 70 LEU B C 1
ATOM 1270 O O . LEU B 1 62 ? 25.585 -6.120 2.963 1.00 10.90 70 LEU B O 1
ATOM 1275 N N . VAL B 1 63 ? 23.541 -5.983 3.916 1.00 13.57 71 VAL B N 1
ATOM 1276 C CA . VAL B 1 63 ? 24.012 -6.103 5.292 1.00 14.51 71 VAL B CA 1
ATOM 1277 C C . VAL B 1 63 ? 23.514 -7.440 5.848 1.00 13.23 71 VAL B C 1
ATOM 1278 O O . VAL B 1 63 ? 22.370 -7.829 5.612 1.00 12.98 71 VAL B O 1
ATOM 1282 N N . ASN B 1 64 ? 24.381 -8.139 6.574 1.00 15.80 72 ASN B N 1
ATOM 1283 C CA . ASN B 1 64 ? 24.068 -9.457 7.134 1.00 20.25 72 ASN B CA 1
ATOM 1284 C C . ASN B 1 64 ? 23.364 -9.504 8.491 1.00 22.91 72 ASN B C 1
ATOM 1285 O O . ASN B 1 64 ? 22.776 -10.529 8.845 1.00 23.10 72 ASN B O 1
ATOM 1287 N N . ASP B 1 65 ? 23.451 -8.423 9.260 1.00 23.88 73 ASP B N 1
ATOM 1288 C CA . ASP B 1 65 ? 22.823 -8.374 10.579 1.00 24.98 73 ASP B CA 1
ATOM 1289 C C . ASP B 1 65 ? 22.360 -6.972 10.943 1.00 24.42 73 ASP B C 1
ATOM 1290 O O . ASP B 1 65 ? 23.009 -5.984 10.594 1.00 22.73 73 ASP B O 1
ATOM 1295 N N . MET B 1 66 ? 21.241 -6.894 11.658 1.00 23.70 74 MET B N 1
ATOM 1296 C CA . MET B 1 66 ? 20.696 -5.610 12.079 1.00 24.70 74 MET B CA 1
ATOM 1297 C C . MET B 1 66 ? 21.673 -4.886 13.013 1.00 24.67 74 MET B C 1
ATOM 1298 O O . MET B 1 66 ? 21.620 -3.660 13.145 1.00 24.10 74 MET B O 1
ATOM 1300 N N . PHE B 1 67 ? 22.583 -5.636 13.631 1.00 23.59 75 PHE B N 1
ATOM 1301 C CA . PHE B 1 67 ? 23.569 -5.038 14.525 1.00 24.32 75 PHE B CA 1
ATOM 1302 C C . PHE B 1 67 ? 24.608 -4.213 13.771 1.00 23.34 75 PHE B C 1
ATOM 1303 O O . PHE B 1 67 ? 25.278 -3.369 14.365 1.00 25.13 75 PHE B O 1
ATOM 1311 N N . ILE B 1 68 ? 24.770 -4.488 12.479 1.00 19.36 76 ILE B N 1
ATOM 1312 C CA . ILE B 1 68 ? 25.732 -3.769 11.653 1.00 16.82 76 ILE B CA 1
ATOM 1313 C C . ILE B 1 68 ? 25.342 -2.302 11.494 1.00 15.39 76 ILE B C 1
ATOM 1314 O O . ILE B 1 68 ? 26.198 -1.427 11.401 1.00 18.48 76 ILE B O 1
ATOM 1319 N N . PHE B 1 69 ? 24.043 -2.039 11.459 1.00 14.53 77 PHE B N 1
ATOM 1320 C CA . PHE B 1 69 ? 23.546 -0.681 11.302 1.00 13.87 77 PHE B CA 1
ATOM 1321 C C . PHE B 1 69 ? 23.874 0.209 12.489 1.00 13.65 77 PHE B C 1
ATOM 1322 O O . PHE B 1 69 ? 23.770 -0.216 13.633 1.00 14.23 77 PHE B O 1
ATOM 1330 N N . GLU B 1 70 ? 24.286 1.438 12.204 1.00 13.94 78 GLU B N 1
ATOM 1331 C CA . GLU B 1 70 ? 24.595 2.404 13.248 1.00 13.52 78 GLU B CA 1
ATOM 1332 C C . GLU B 1 70 ? 23.273 2.978 13.740 1.00 15.04 78 GLU B C 1
ATOM 1333 O O . GLU B 1 70 ? 22.990 2.979 14.939 1.00 15.71 78 GLU B O 1
ATOM 1339 N N . ASN B 1 71 ? 22.449 3.420 12.792 1.00 13.36 79 ASN B N 1
ATOM 1340 C CA . ASN B 1 71 ? 21.127 3.978 13.076 1.00 14.58 79 ASN B CA 1
ATOM 1341 C C . ASN B 1 71 ? 20.189 3.575 11.942 1.00 15.44 79 ASN B C 1
ATOM 1342 O O . ASN B 1 71 ? 20.453 3.904 10.787 1.00 17.58 79 ASN B O 1
ATOM 1347 N N . VAL B 1 72 ? 19.116 2.857 12.268 1.00 13.67 80 VAL B N 1
ATOM 1348 C CA . VAL B 1 72 ? 18.122 2.441 11.274 1.00 14.04 80 VAL B CA 1
ATOM 1349 C C . VAL B 1 72 ? 16.772 2.165 11.918 1.00 14.14 80 VAL B C 1
ATOM 1350 O O . VAL B 1 72 ? 16.689 1.766 13.081 1.00 14.56 80 VAL B O 1
ATOM 1354 N N . GLY B 1 73 ? 15.715 2.438 11.161 1.00 10.87 81 GLY B N 1
ATOM 1355 C CA . GLY B 1 73 ? 14.366 2.189 11.623 1.00 12.56 81 GLY B CA 1
ATOM 1356 C C . GLY B 1 73 ? 13.698 1.163 10.718 1.00 11.78 81 GLY B C 1
ATOM 1357 O O . GLY B 1 73 ? 14.133 0.943 9.586 1.00 12.00 81 GLY B O 1
ATOM 1358 N N . PHE B 1 74 ? 12.658 0.515 11.229 1.00 13.67 82 PHE B N 1
ATOM 1359 C CA . PHE B 1 74 ? 11.926 -0.496 10.473 1.00 13.51 82 PHE B CA 1
ATOM 1360 C C . PHE B 1 74 ? 10.433 -0.248 10.600 1.00 14.61 82 PHE B C 1
ATOM 1361 O O . PHE B 1 74 ? 9.964 0.254 11.617 1.00 13.05 82 PHE B O 1
ATOM 1369 N N . THR B 1 75 ? 9.696 -0.589 9.549 1.00 13.11 83 THR B N 1
ATOM 1370 C CA . THR B 1 75 ? 8.250 -0.437 9.545 1.00 13.38 83 THR B CA 1
ATOM 1371 C C . THR B 1 75 ? 7.646 -1.787 9.914 1.00 15.00 83 THR B C 1
ATOM 1372 O O . THR B 1 75 ? 8.370 -2.777 10.029 1.00 16.61 83 THR B O 1
ATOM 1376 N N . LYS B 1 76 ? 6.341 -1.810 10.173 1.00 15.77 84 LYS B N 1
ATOM 1377 C CA . LYS B 1 76 ? 5.652 -3.062 10.449 1.00 16.49 84 LYS B CA 1
ATOM 1378 C C . LYS B 1 76 ? 5.809 -3.839 9.130 1.00 20.22 84 LYS B C 1
ATOM 1379 O O . LYS B 1 76 ? 6.063 -3.241 8.078 1.00 18.60 84 LYS B O 1
ATOM 1381 N N . ASP B 1 77 ? 5.725 -5.161 9.177 1.00 23.95 85 ASP B N 1
ATOM 1382 C CA . ASP B 1 77 ? 5.875 -5.940 7.954 1.00 25.93 85 ASP B CA 1
ATOM 1383 C C . ASP B 1 77 ? 4.664 -5.810 7.032 1.00 28.41 85 ASP B C 1
ATOM 1384 O O . ASP B 1 77 ? 3.518 -6.015 7.445 1.00 27.77 85 ASP B O 1
ATOM 1389 N N . VAL B 1 78 ? 4.937 -5.375 5.806 1.00 29.43 86 VAL B N 1
ATOM 1390 C CA . VAL B 1 78 ? 3.924 -5.199 4.771 1.00 31.44 86 VAL B CA 1
ATOM 1391 C C . VAL B 1 78 ? 4.132 -6.345 3.782 1.00 31.96 86 VAL B C 1
ATOM 1392 O O . VAL B 1 78 ? 5.039 -6.297 2.942 1.00 32.98 86 VAL B O 1
ATOM 1396 N N . GLY B 1 79 ? 3.332 -7.398 3.926 1.00 31.31 87 GLY B N 1
ATOM 1397 C CA . GLY B 1 79 ? 3.457 -8.549 3.050 1.00 28.26 87 GLY B CA 1
ATOM 1398 C C . GLY B 1 79 ? 4.753 -9.292 3.317 1.00 26.32 87 GLY B C 1
ATOM 1399 O O . GLY B 1 79 ? 5.455 -9.688 2.381 1.00 24.28 87 GLY B O 1
ATOM 1400 N N . ASN B 1 80 ? 5.065 -9.470 4.601 1.00 24.14 88 ASN B N 1
ATOM 1401 C CA . ASN B 1 80 ? 6.280 -10.155 5.044 1.00 21.87 88 ASN B CA 1
ATOM 1402 C C . ASN B 1 80 ? 7.538 -9.312 4.817 1.00 19.94 88 ASN B C 1
ATOM 1403 O O . ASN B 1 80 ? 8.659 -9.762 5.084 1.00 19.81 88 ASN B O 1
ATOM 1405 N N . VAL B 1 81 ? 7.350 -8.087 4.332 1.00 17.63 89 VAL B N 1
ATOM 1406 C CA . VAL B 1 81 ? 8.474 -7.191 4.080 1.00 16.33 89 VAL B CA 1
ATOM 1407 C C . VAL B 1 81 ? 8.502 -6.019 5.047 1.00 15.83 89 VAL B C 1
ATOM 1408 O O . VAL B 1 81 ? 7.479 -5.395 5.3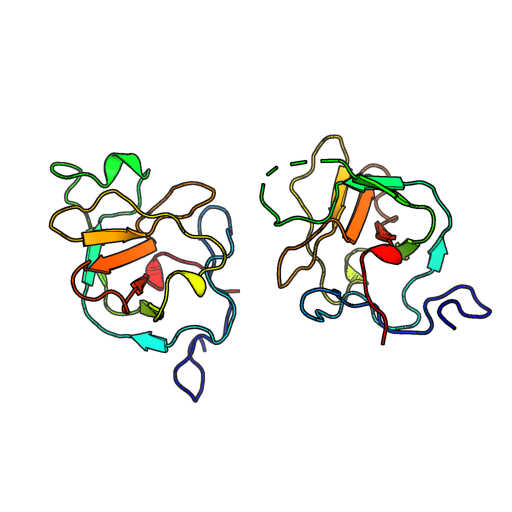15 1.00 15.01 89 VAL B O 1
ATOM 1412 N N . LYS B 1 82 ? 9.670 -5.787 5.632 1.00 14.75 90 LYS B N 1
ATOM 1413 C CA . LYS B 1 82 ? 9.855 -4.666 6.530 1.00 16.28 90 LYS B CA 1
ATOM 1414 C C . LYS B 1 82 ? 10.761 -3.686 5.809 1.00 15.59 90 LYS B C 1
ATOM 1415 O O . LYS B 1 82 ? 11.815 -4.064 5.292 1.00 15.33 90 LYS B O 1
ATOM 1421 N N . PHE B 1 83 ? 10.287 -2.455 5.670 1.00 14.44 91 PHE B N 1
ATOM 1422 C CA . PHE B 1 83 ? 11.071 -1.422 5.020 1.00 12.66 91 PHE B CA 1
ATOM 1423 C C . PHE B 1 83 ? 11.939 -0.717 6.046 1.00 12.15 91 PHE B C 1
ATOM 1424 O O . PHE B 1 83 ? 11.561 -0.588 7.216 1.00 12.06 91 PHE B O 1
ATOM 1432 N N . LEU B 1 84 ? 13.143 -0.358 5.624 1.00 11.46 92 LEU B N 1
ATOM 1433 C CA . LEU B 1 84 ? 14.063 0.370 6.484 1.00 12.26 92 LEU B CA 1
ATOM 1434 C C . LEU B 1 84 ? 13.809 1.855 6.233 1.00 11.57 92 LEU B C 1
ATOM 1435 O O . LEU B 1 84 ? 13.557 2.275 5.093 1.00 10.33 92 LEU B O 1
ATOM 1440 N N . VAL B 1 85 ? 13.799 2.627 7.313 1.00 11.14 93 VAL B N 1
ATOM 1441 C CA . VAL B 1 85 ? 13.584 4.069 7.237 1.00 10.66 93 VAL B CA 1
ATOM 1442 C C . VAL B 1 85 ? 14.671 4.716 8.084 1.00 10.68 93 VAL B C 1
ATOM 1443 O O . VAL B 1 85 ? 15.380 4.021 8.811 1.00 10.81 93 VAL B O 1
ATOM 1447 N N . CYS B 1 86 ? 14.881 6.016 7.916 1.00 8.38 94 CYS B N 1
ATOM 1448 C CA . CYS B 1 86 ? 15.881 6.699 8.727 1.00 10.22 94 CYS B CA 1
ATOM 1449 C C . CYS B 1 86 ? 15.370 6.705 10.165 1.00 8.90 94 CYS B C 1
ATOM 1450 O O . CYS B 1 86 ? 14.207 7.011 10.411 1.00 9.41 94 CYS B O 1
ATOM 1453 N N . ALA B 1 87 ? 16.224 6.331 11.108 1.00 11.14 95 ALA B N 1
ATOM 1454 C CA . ALA B 1 87 ? 15.825 6.300 12.516 1.00 12.24 95 ALA B CA 1
ATOM 1455 C C . ALA B 1 87 ? 15.614 7.697 13.119 1.00 12.72 95 ALA B C 1
ATOM 1456 O O . ALA B 1 87 ? 14.835 7.869 14.063 1.00 13.35 95 ALA B O 1
ATOM 1458 N N . ASP B 1 88 ? 16.271 8.692 12.531 1.00 13.26 96 ASP B N 1
ATOM 1459 C CA . ASP B 1 88 ? 16.206 10.062 13.029 1.00 14.01 96 ASP B CA 1
ATOM 1460 C C . ASP B 1 88 ? 15.117 10.975 12.457 1.00 14.09 96 ASP B C 1
ATOM 1461 O O . ASP B 1 88 ? 14.459 11.692 13.209 1.00 13.99 96 ASP B O 1
ATOM 1466 N N . CYS B 1 89 ? 14.906 10.958 11.145 1.00 14.17 97 CYS B N 1
ATOM 1467 C CA . CYS B 1 89 ? 13.861 11.810 10.574 1.00 10.29 97 CYS B CA 1
ATOM 1468 C C . CYS B 1 89 ? 12.670 10.984 10.108 1.00 11.86 97 CYS B C 1
ATOM 1469 O O . CYS B 1 89 ? 11.637 11.529 9.730 1.00 13.44 97 CYS B O 1
ATOM 1472 N N . GLU B 1 90 ? 12.822 9.666 10.161 1.00 11.54 98 GLU B N 1
ATOM 1473 C CA . GLU B 1 90 ? 11.780 8.727 9.765 1.00 13.92 98 GLU B CA 1
ATOM 1474 C C . GLU B 1 90 ? 11.274 8.798 8.326 1.00 13.13 98 GLU B C 1
ATOM 1475 O O . GLU B 1 90 ? 10.115 8.488 8.053 1.00 13.19 98 GLU B O 1
ATOM 1481 N N . ILE B 1 91 ? 12.154 9.190 7.412 1.00 11.41 99 ILE B N 1
ATOM 1482 C CA . ILE B 1 91 ? 11.806 9.239 5.999 1.00 11.21 99 ILE B CA 1
ATOM 1483 C C . ILE B 1 91 ? 12.349 7.954 5.389 1.00 10.28 99 ILE B C 1
ATOM 1484 O O . ILE B 1 91 ? 13.456 7.511 5.714 1.00 10.00 99 ILE B O 1
ATOM 1489 N N . GLY B 1 92 ? 11.519 7.308 4.582 1.00 10.38 100 GLY B N 1
ATOM 1490 C CA . GLY B 1 92 ? 11.921 6.078 3.934 1.00 10.64 100 GLY B CA 1
ATOM 1491 C C . GLY B 1 92 ? 11.063 5.827 2.711 1.00 10.15 100 GLY B C 1
ATOM 1492 O O . GLY B 1 92 ? 10.180 6.626 2.406 1.00 12.45 100 GLY B O 1
ATOM 1493 N N . PRO B 1 93 ? 11.210 4.660 2.072 1.00 11.41 101 PRO B N 1
ATOM 1494 C CA . PRO B 1 93 ? 12.152 3.626 2.498 1.00 9.34 101 PRO B CA 1
ATOM 1495 C C . PRO B 1 93 ? 13.564 3.783 1.936 1.00 10.60 101 PRO B C 1
ATOM 1496 O O . PRO B 1 93 ? 13.750 4.119 0.764 1.00 11.56 101 PRO B O 1
ATOM 1500 N N . ILE B 1 94 ? 14.564 3.624 2.798 1.00 9.80 102 ILE B N 1
ATOM 1501 C CA . ILE B 1 94 ? 15.951 3.693 2.348 1.00 8.69 102 ILE B CA 1
ATOM 1502 C C . ILE B 1 94 ? 16.428 2.257 2.151 1.00 7.03 102 ILE B C 1
ATOM 1503 O O . ILE B 1 94 ? 17.494 2.024 1.581 1.00 10.77 102 ILE B O 1
ATOM 1508 N N . GLY B 1 95 ? 15.602 1.302 2.583 1.00 7.66 103 GLY B N 1
ATOM 1509 C CA . GLY B 1 95 ? 15.962 -0.097 2.487 1.00 7.62 103 GLY B CA 1
ATOM 1510 C C . GLY B 1 95 ? 14.812 -1.085 2.424 1.00 8.37 103 GLY B C 1
ATOM 1511 O O . GLY B 1 95 ? 13.648 -0.725 2.606 1.00 8.70 103 GLY B O 1
ATOM 1512 N N . TRP B 1 96 ? 15.175 -2.363 2.344 1.00 9.25 104 TRP B N 1
ATOM 1513 C CA . TRP B 1 96 ? 14.205 -3.437 2.190 1.00 9.52 104 TRP B CA 1
ATOM 1514 C C . TRP B 1 96 ? 14.690 -4.711 2.885 1.00 7.70 104 TRP B C 1
ATOM 1515 O O . TRP B 1 96 ? 15.879 -5.035 2.848 1.00 9.52 104 TRP B O 1
ATOM 1526 N N . HIS B 1 97 ? 13.752 -5.447 3.478 1.00 9.80 105 HIS B N 1
ATOM 1527 C CA . HIS B 1 97 ? 14.066 -6.688 4.182 1.00 10.46 105 HIS B CA 1
ATOM 1528 C C . HIS B 1 97 ? 12.904 -7.674 4.174 1.00 10.77 105 HIS B C 1
ATOM 1529 O O . HIS B 1 97 ? 11.763 -7.312 4.474 1.00 10.11 105 HIS B O 1
ATOM 1536 N N . CYS B 1 98 ? 13.187 -8.894 3.728 1.00 11.82 106 CYS B N 1
ATOM 1537 C CA . CYS B 1 98 ? 12.198 -9.966 3.717 1.00 12.80 106 CYS B CA 1
ATOM 1538 C C . CYS B 1 98 ? 12.425 -10.750 5.011 1.00 14.66 106 CYS B C 1
ATOM 1539 O O . CYS B 1 98 ? 13.526 -11.252 5.260 1.00 13.49 106 CYS B O 1
ATOM 1542 N N . LEU B 1 99 ? 11.388 -10.832 5.839 1.00 17.83 107 LEU B N 1
ATOM 1543 C CA . LEU B 1 99 ? 11.482 -11.525 7.117 1.00 18.77 107 LEU B CA 1
ATOM 1544 C C . LEU B 1 99 ? 11.965 -12.967 7.032 1.00 19.46 107 LEU B C 1
ATOM 1545 O O . LEU B 1 99 ? 12.572 -13.468 7.981 1.00 17.98 107 LEU B O 1
ATOM 1550 N N . ASP B 1 100 ? 11.739 -13.608 5.885 1.00 21.09 108 ASP B N 1
ATOM 1551 C CA . ASP B 1 100 ? 12.165 -14.993 5.680 1.00 21.43 108 ASP B CA 1
ATOM 1552 C C . ASP B 1 100 ? 13.683 -15.162 5.676 1.00 20.38 108 ASP B C 1
ATOM 1553 O O . ASP B 1 100 ? 14.195 -16.227 6.017 1.00 21.36 108 ASP B O 1
ATOM 1558 N N . ASP B 1 101 ? 14.389 -14.094 5.326 1.00 17.39 109 ASP B N 1
ATOM 1559 C CA . ASP B 1 101 ? 15.842 -14.109 5.253 1.00 18.12 109 ASP B CA 1
ATOM 1560 C C . ASP B 1 101 ? 16.405 -13.154 6.306 1.00 19.35 109 ASP B C 1
ATOM 1561 O O . ASP B 1 101 ? 16.753 -12.010 6.019 1.00 18.72 109 ASP B O 1
ATOM 1566 N N . LYS B 1 102 ? 16.524 -13.679 7.518 1.00 18.87 110 LYS B N 1
ATOM 1567 C CA . LYS B 1 102 ? 17.026 -12.904 8.651 1.00 19.07 110 LYS B CA 1
ATOM 1568 C C . LYS B 1 102 ? 18.428 -12.324 8.505 1.00 18.21 110 LYS B C 1
ATOM 1569 O O . LYS B 1 102 ? 18.803 -11.392 9.218 1.00 20.05 110 LYS B O 1
ATOM 1571 N N . ASN B 1 103 ? 19.234 -12.907 7.617 1.00 17.09 111 ASN B N 1
ATOM 1572 C CA . ASN B 1 103 ? 20.601 -12.440 7.400 1.00 18.13 111 ASN B CA 1
ATOM 1573 C C . ASN B 1 103 ? 20.769 -11.509 6.171 1.00 17.86 111 ASN B C 1
ATOM 1574 O O . ASN B 1 103 ? 21.887 -11.244 5.735 1.00 16.34 111 ASN B O 1
ATOM 1579 N N . SER B 1 104 ? 19.662 -10.989 5.666 1.00 14.45 112 SER B N 1
ATOM 1580 C CA . SER B 1 104 ? 19.746 -10.141 4.492 1.00 13.55 112 SER B CA 1
ATOM 1581 C C . SER B 1 104 ? 18.936 -8.853 4.599 1.00 11.47 112 SER B C 1
ATOM 1582 O O . SER B 1 104 ? 17.711 -8.885 4.684 1.00 12.72 112 SER B O 1
ATOM 1585 N N . PHE B 1 105 ? 19.638 -7.724 4.638 1.00 10.18 113 PHE B N 1
ATOM 1586 C CA . PHE B 1 105 ? 19.009 -6.408 4.692 1.00 9.57 113 PHE B CA 1
ATOM 1587 C C . PHE B 1 105 ? 19.622 -5.592 3.554 1.00 10.07 113 PHE B C 1
ATOM 1588 O O . PHE B 1 105 ? 20.845 -5.556 3.401 1.00 10.53 113 PHE B O 1
ATOM 1596 N N . TYR B 1 106 ? 18.775 -4.925 2.775 1.00 10.08 114 TYR B N 1
ATOM 1597 C CA . TYR B 1 106 ? 19.245 -4.136 1.636 1.00 7.47 114 TYR B CA 1
ATOM 1598 C C . TYR B 1 106 ? 18.988 -2.645 1.753 1.00 8.49 114 TYR B C 1
ATOM 1599 O O . TYR B 1 106 ? 17.874 -2.227 2.048 1.00 10.13 114 TYR B O 1
ATOM 1608 N N . VAL B 1 107 ? 20.012 -1.852 1.451 1.00 7.92 115 VAL B N 1
ATOM 1609 C CA . VAL B 1 107 ? 19.911 -0.398 1.477 1.00 8.54 115 VAL B CA 1
ATOM 1610 C C . VAL B 1 107 ? 20.180 0.093 0.059 1.00 8.64 115 VAL B C 1
ATOM 1611 O O . VAL B 1 107 ? 21.272 -0.097 -0.480 1.00 8.83 115 VAL B O 1
ATOM 1615 N N . ALA B 1 108 ? 19.174 0.706 -0.553 1.00 8.40 116 ALA B N 1
ATOM 1616 C CA . ALA B 1 108 ? 19.303 1.194 -1.920 1.00 9.12 116 ALA B CA 1
ATOM 1617 C C . ALA B 1 108 ? 20.182 2.432 -2.011 1.00 7.89 116 ALA B C 1
ATOM 1618 O O . ALA B 1 108 ? 19.892 3.446 -1.381 1.00 8.81 116 ALA B O 1
ATOM 1620 N N . LEU B 1 109 ? 21.224 2.364 -2.836 1.00 10.18 117 LEU B N 1
ATOM 1621 C CA . LEU B 1 109 ? 22.150 3.490 -3.010 1.00 11.15 117 LEU B CA 1
ATOM 1622 C C . LEU B 1 109 ? 21.441 4.791 -3.399 1.00 11.21 117 LEU B C 1
ATOM 1623 O O . LEU B 1 109 ? 21.781 5.860 -2.910 1.00 11.17 117 LEU B O 1
ATOM 1628 N N . GLU B 1 110 ? 20.451 4.685 -4.279 1.00 10.90 118 GLU B N 1
ATOM 1629 C CA . GLU B 1 110 ? 19.700 5.835 -4.772 1.00 10.69 118 GLU B CA 1
ATOM 1630 C C . GLU B 1 110 ? 18.888 6.559 -3.705 1.00 9.63 118 GLU B C 1
ATOM 1631 O O . GLU B 1 110 ? 18.452 7.698 -3.911 1.00 9.41 118 GLU B O 1
ATOM 1637 N N . ARG B 1 111 ? 18.641 5.873 -2.591 1.00 9.38 119 ARG B N 1
ATOM 1638 C CA . ARG B 1 111 ? 17.847 6.422 -1.491 1.00 8.01 119 ARG B CA 1
ATOM 1639 C C . ARG B 1 111 ? 18.693 6.921 -0.331 1.00 8.39 119 ARG B C 1
ATOM 1640 O O . ARG B 1 111 ? 18.157 7.348 0.695 1.00 9.89 119 ARG B O 1
ATOM 1648 N N . VAL B 1 112 ? 20.010 6.869 -0.492 1.00 9.34 120 VAL B N 1
ATOM 1649 C CA . VAL B 1 112 ? 20.917 7.318 0.560 1.00 10.40 120 VAL B CA 1
ATOM 1650 C C . VAL B 1 112 ? 22.040 8.188 0.014 1.00 10.31 120 VAL B C 1
ATOM 1651 O O . VAL B 1 112 ? 22.097 8.456 -1.194 1.00 10.74 120 VAL B O 1
ATOM 1655 N N . SER B 1 113 ? 22.861 8.709 0.928 1.00 8.87 121 SER B N 1
ATOM 1656 C CA . SER B 1 113 ? 24.013 9.542 0.589 1.00 8.62 121 SER B CA 1
ATOM 1657 C C . SER B 1 113 ? 25.285 8.825 1.046 1.00 8.66 121 SER B C 1
ATOM 1658 O O . SER B 1 113 ? 25.250 7.974 1.941 1.00 8.92 121 SER B O 1
ATOM 1661 N N . HIS B 1 114 ? 26.405 9.161 0.421 1.00 9.20 122 HIS B N 1
ATOM 1662 C CA . HIS B 1 114 ? 27.672 8.534 0.762 1.00 10.59 122 HIS B CA 1
ATOM 1663 C C . HIS B 1 114 ? 28.712 9.580 1.096 1.00 12.86 122 HIS B C 1
ATOM 1664 O O . HIS B 1 114 ? 28.908 10.535 0.344 1.00 14.55 122 HIS B O 1
ATOM 1671 N N . GLU B 1 115 ? 29.375 9.396 2.232 1.00 13.14 123 GLU B N 1
ATOM 1672 C CA . GLU B 1 115 ? 30.403 10.326 2.674 1.00 14.85 123 GLU B CA 1
ATOM 1673 C C . GLU B 1 115 ? 31.716 9.605 2.969 1.00 15.94 123 GLU B C 1
ATOM 1674 O O . GLU B 1 115 ? 32.773 10.125 2.556 1.00 18.17 123 GLU B O 1
#

Secondary structure (DSSP, 8-state):
--B-TTSBBSS-EEETTT--EEE-TTSSEEE---EEEEPPB----EEEE--EEEES-GGG-SS-EE---BTTEEEEE-TTT--B-SEEEETTSTT-EEEEGGGEEE-/--B-TTSBBSS-EEETTT--EEE-TTSSEEE---EEEEPSEEGGGGSTTS---EEEE--EEEES-GGG-SS-EEPPPBTTEEEEE-TTT-EE-SEEEETT-TT-EEEEGGGEEE-

Nearest PDB structures (foldseek):
  1hxr-assembly2_B  TM=1.009E+00  e=5.531E-23  Rattus norvegicus
  1hxr-assembly1_A  TM=1.003E+00  e=7.025E-20  Rattus norvegicus
  2fu5-assembly2_B  TM=9.898E-01  e=1.193E-17  Homo sapiens
  1fwq-assembly1_A  TM=8.562E-01  e=1.685E-14  Homo sapiens
  8edg-assembly1_C  TM=4.868E-01  e=5.421E+00  Musca domestica

Foldseek 3Di:
DQADPVQWGQWFKAAPPPGHTWAHTRQWGWFQDWDWWDPKDAQVNTDTGGTWTWHFASVRTPFWDWHDQDPQKIFIAGNPRRIDRQWIDRNVRRGTIIGGPVRIDTD/DQADPVQWGQFFKAAPVPGQGWAHGRQWGWWQDWDWWADKDAQVQVEPPHDPHTDGGGTWTKHFAPVRTPFWDWHDDHPQKIFIAGNPRRIDRQWIDRNVRRGTIIGGPVRIDTD

InterPro domains:
  IPR007515 Mss4 [PF04421] (16-122)
  IPR007515 Mss4 [PS51796] (9-123)
  IPR007515 Mss4 [PTHR13276] (4-123)
  IPR007515 Mss4 [cd00246] (19-123)
  IPR011057 Mss4-like superfamily [SSF51316] (10-123)
  IPR011323 Mss4/translationally controlled tumour-associated TCTP [G3DSA:2.170.150.10] (7-123)

B-factor: mean 17.98, std 8.64, range [5.9, 57.58]

Radius of gyration: 20.7 Å; Cα contacts (8 Å, |Δi|>4): 559; chains: 2; bounding box: 60×49×44 Å

Organism: Rattus norvegicus (NCBI:txid10116)

Sequence (222 aa):
ELVSAEGRNRKAVLCQRCGSRVLQPGTALFSRRQLFLPSMRKKPDGDVLEEHWLVNDMFIFENVGFTKDVGNVKFLVCADCEIGPIGWHCLDDKNSFYVALERVSHEELVSAEGRNRKAVLCQRCGSRVLQPGTALFSRRQLFLPSMRKKPDLVDGSNPDGDVLEEHWLVNDMFIFENVGFTKDVGNVKFLVCADCEIGPIGWHCLDDKNSFYVALERVSHE